Protein AF-A0A2J8IQH6-F1 (afdb_monomer_lite)

Organism: Pan troglodytes (NCBI:txid9598)

Radius of gyration: 65.54 Å; chains: 1; bounding box: 124×42×175 Å

Structure (mmCIF, N/CA/C/O backbone):
data_AF-A0A2J8IQH6-F1
#
_entry.id   AF-A0A2J8IQH6-F1
#
loop_
_atom_site.group_PDB
_atom_site.id
_atom_site.type_symbol
_atom_site.label_atom_id
_atom_site.label_alt_id
_atom_site.label_comp_id
_atom_site.label_asym_id
_atom_site.label_entity_id
_atom_site.label_seq_id
_atom_site.pdbx_PDB_ins_code
_atom_site.Cartn_x
_atom_site.Cartn_y
_atom_site.Cartn_z
_atom_site.occupancy
_atom_site.B_iso_or_equiv
_atom_site.auth_seq_id
_atom_site.auth_comp_id
_atom_site.auth_asym_id
_atom_site.auth_atom_id
_atom_site.pdbx_PDB_model_num
ATOM 1 N N . MET A 1 1 ? 38.300 -9.322 -44.552 1.00 47.66 1 MET A N 1
ATOM 2 C CA . MET A 1 1 ? 39.307 -8.481 -45.237 1.00 47.66 1 MET A CA 1
ATOM 3 C C . MET A 1 1 ? 39.842 -7.479 -44.226 1.00 47.66 1 MET A C 1
ATOM 5 O O . MET A 1 1 ? 39.049 -6.991 -43.431 1.00 47.66 1 MET A O 1
ATOM 9 N N . ALA A 1 2 ? 41.154 -7.239 -44.181 1.00 50.38 2 ALA A N 1
ATOM 10 C CA . ALA A 1 2 ? 41.732 -6.232 -43.289 1.00 50.38 2 ALA A CA 1
ATOM 11 C C . ALA A 1 2 ? 41.435 -4.828 -43.844 1.00 50.38 2 ALA A C 1
ATOM 13 O O . ALA A 1 2 ? 41.632 -4.600 -45.036 1.00 50.38 2 ALA A O 1
ATOM 14 N N . SER A 1 3 ? 40.939 -3.918 -43.001 1.00 58.34 3 SER A N 1
ATOM 15 C CA . SER A 1 3 ? 40.673 -2.525 -43.388 1.00 58.34 3 SER A CA 1
ATOM 16 C C . SER A 1 3 ? 41.969 -1.843 -43.858 1.00 58.34 3 SER A C 1
ATOM 18 O O . SER A 1 3 ? 43.018 -1.982 -43.221 1.00 58.34 3 SER A O 1
ATOM 20 N N . LEU A 1 4 ? 41.903 -1.084 -44.962 1.00 65.62 4 LEU A N 1
ATOM 21 C CA . LEU A 1 4 ? 43.025 -0.271 -45.447 1.00 65.62 4 LEU A CA 1
ATOM 22 C C . LEU A 1 4 ? 43.195 1.030 -44.645 1.00 65.62 4 LEU A C 1
ATOM 24 O O . LEU A 1 4 ? 44.069 1.826 -44.976 1.00 65.62 4 LEU A O 1
ATOM 28 N N . ARG A 1 5 ? 42.431 1.263 -43.570 1.00 63.25 5 ARG A N 1
ATOM 29 C CA . ARG A 1 5 ? 42.449 2.506 -42.777 1.00 63.25 5 ARG A CA 1
ATOM 30 C C . ARG A 1 5 ? 43.843 2.953 -42.356 1.00 63.25 5 ARG A C 1
ATOM 32 O O . ARG A 1 5 ? 44.186 4.115 -42.562 1.00 63.25 5 ARG A O 1
ATOM 39 N N . ASN A 1 6 ? 44.655 2.013 -41.875 1.00 66.25 6 ASN A N 1
ATOM 40 C CA . ASN A 1 6 ? 46.029 2.256 -41.422 1.00 66.25 6 ASN A CA 1
ATOM 41 C C . ASN A 1 6 ? 47.086 1.948 -42.500 1.00 66.25 6 ASN A C 1
ATOM 43 O O . ASN A 1 6 ? 48.282 1.933 -42.209 1.00 66.25 6 ASN A O 1
ATOM 47 N N . ALA A 1 7 ? 46.666 1.648 -43.732 1.00 73.12 7 ALA A N 1
ATOM 48 C CA . ALA A 1 7 ? 47.580 1.340 -44.820 1.00 73.12 7 ALA A CA 1
ATOM 49 C C . ALA A 1 7 ? 48.312 2.595 -45.311 1.00 73.12 7 ALA A C 1
ATOM 51 O O . ALA A 1 7 ? 47.787 3.710 -45.271 1.00 73.12 7 ALA A O 1
ATOM 52 N N . ASN A 1 8 ? 49.526 2.393 -45.827 1.00 78.38 8 ASN A N 1
ATOM 53 C CA . ASN A 1 8 ? 50.332 3.453 -46.424 1.00 78.38 8 ASN A CA 1
ATOM 54 C C . ASN A 1 8 ? 49.533 4.179 -47.535 1.00 78.38 8 ASN A C 1
ATOM 56 O O . ASN A 1 8 ? 48.957 3.497 -48.389 1.00 78.38 8 ASN A O 1
ATOM 60 N N . PRO A 1 9 ? 49.529 5.528 -47.588 1.00 78.12 9 PRO A N 1
ATOM 61 C CA . PRO A 1 9 ? 48.846 6.301 -48.630 1.00 78.12 9 PRO A CA 1
ATOM 62 C C . PRO A 1 9 ? 49.165 5.852 -50.062 1.00 78.12 9 PRO A C 1
ATOM 64 O O . PRO A 1 9 ? 48.282 5.841 -50.914 1.00 78.12 9 PRO A O 1
ATOM 67 N N . ARG A 1 10 ? 50.399 5.398 -50.325 1.00 81.94 10 ARG A N 1
ATOM 68 C CA . ARG A 1 10 ? 50.782 4.846 -51.637 1.00 81.94 10 ARG A CA 1
ATOM 69 C C . ARG A 1 10 ? 49.976 3.601 -52.008 1.00 81.94 10 ARG A C 1
ATOM 71 O O . ARG A 1 10 ? 49.596 3.449 -53.162 1.00 81.94 10 ARG A O 1
ATOM 78 N N . LEU A 1 11 ? 49.696 2.731 -51.037 1.00 82.00 11 LEU A N 1
ATOM 79 C CA . LEU A 1 11 ? 48.895 1.526 -51.251 1.00 82.00 11 LEU A CA 1
ATOM 80 C C . LEU A 1 11 ? 47.425 1.884 -51.497 1.00 82.00 11 LEU A C 1
ATOM 82 O O . LEU A 1 11 ? 46.812 1.330 -52.403 1.00 82.00 11 LEU A O 1
ATOM 86 N N . LYS A 1 12 ? 46.876 2.852 -50.749 1.00 77.44 12 LYS A N 1
ATOM 87 C CA . LYS A 1 12 ? 45.512 3.357 -50.979 1.00 77.44 12 LYS A CA 1
ATOM 88 C C . LYS A 1 12 ? 45.360 3.936 -52.390 1.00 77.44 12 LYS A C 1
ATOM 90 O O . LYS A 1 12 ? 44.410 3.592 -53.088 1.00 77.44 12 LYS A O 1
ATOM 95 N N . ASN A 1 13 ? 46.316 4.759 -52.824 1.00 81.31 13 ASN A N 1
ATOM 96 C CA . ASN A 1 13 ? 46.304 5.349 -54.164 1.00 81.31 13 ASN A CA 1
ATOM 97 C C . ASN A 1 13 ? 46.455 4.286 -55.251 1.00 81.31 13 ASN A C 1
ATOM 99 O O . ASN A 1 13 ? 45.695 4.308 -56.208 1.00 81.31 13 ASN A O 1
ATOM 103 N N . TYR A 1 14 ? 47.332 3.297 -55.060 1.00 85.44 14 TYR A N 1
ATOM 104 C CA . TYR A 1 14 ? 47.451 2.169 -55.983 1.00 85.44 14 TYR A CA 1
ATOM 105 C C . TYR A 1 14 ? 46.117 1.427 -56.165 1.00 85.44 14 TYR A C 1
ATOM 107 O O . TYR A 1 14 ? 45.724 1.144 -57.294 1.00 85.44 14 TYR A O 1
ATOM 115 N N . PHE A 1 15 ? 45.386 1.155 -55.077 1.00 83.06 15 PHE A N 1
ATOM 116 C CA . PHE A 1 15 ? 44.074 0.500 -55.152 1.00 83.06 15 PHE A CA 1
ATOM 117 C C . PHE A 1 15 ? 43.035 1.346 -55.899 1.00 83.06 15 PHE A C 1
ATOM 119 O O . PHE A 1 15 ? 42.275 0.791 -56.692 1.00 83.06 15 PHE A O 1
ATOM 126 N N . LYS A 1 16 ? 43.026 2.669 -55.681 1.00 78.94 16 LYS A N 1
ATOM 127 C CA . LYS A 1 16 ? 42.137 3.604 -56.389 1.00 78.94 16 LYS A CA 1
ATOM 128 C C . LYS A 1 16 ? 42.482 3.713 -57.876 1.00 78.94 16 LYS A C 1
ATOM 130 O O . LYS A 1 16 ? 41.610 3.538 -58.717 1.00 78.94 16 LYS A O 1
ATOM 135 N N . GLU A 1 17 ? 43.747 3.966 -58.202 1.00 83.25 17 GLU A N 1
ATOM 136 C CA . GLU A 1 17 ? 44.221 4.185 -59.577 1.00 83.25 17 GLU A CA 1
ATOM 137 C C . GLU A 1 17 ? 44.062 2.942 -60.459 1.00 83.25 17 GLU A C 1
ATOM 139 O O . GLU A 1 17 ? 43.794 3.061 -61.653 1.00 83.25 17 GLU A O 1
ATOM 144 N N . ASN A 1 18 ? 44.189 1.746 -59.876 1.00 84.69 18 ASN A N 1
ATOM 145 C CA . ASN A 1 18 ? 44.053 0.480 -60.599 1.00 84.69 18 ASN A CA 1
ATOM 146 C C . ASN A 1 18 ? 42.636 -0.113 -60.529 1.00 84.69 18 ASN A C 1
ATOM 148 O O . ASN A 1 18 ? 42.448 -1.264 -60.920 1.00 84.69 18 ASN A O 1
ATOM 152 N N . TYR A 1 19 ? 41.645 0.643 -60.040 1.00 82.94 19 TYR A N 1
ATOM 153 C CA . TYR A 1 19 ? 40.239 0.222 -59.954 1.00 82.94 19 TYR A CA 1
ATOM 154 C C . TYR A 1 19 ? 40.034 -1.127 -59.237 1.00 82.94 19 TYR A C 1
ATOM 156 O O . TYR A 1 19 ? 39.114 -1.889 -59.546 1.00 82.94 19 TYR A O 1
ATOM 164 N N . ILE A 1 20 ? 40.910 -1.457 -58.279 1.00 85.19 20 ILE A N 1
ATOM 165 C CA . ILE A 1 20 ? 40.918 -2.769 -57.615 1.00 85.19 20 ILE A CA 1
ATOM 166 C C . ILE A 1 20 ? 39.588 -3.042 -56.894 1.00 85.19 20 ILE A C 1
ATOM 168 O O . ILE A 1 20 ? 39.046 -4.134 -57.078 1.00 85.19 20 ILE A O 1
ATOM 172 N N . PRO A 1 21 ? 39.003 -2.093 -56.130 1.00 82.00 21 PRO A N 1
ATOM 173 C CA . PRO A 1 21 ? 37.703 -2.303 -55.494 1.00 82.00 21 PRO A CA 1
ATOM 174 C C . PRO A 1 21 ? 36.593 -2.648 -56.490 1.00 82.00 21 PRO A C 1
ATOM 176 O O . PRO A 1 21 ? 35.809 -3.556 -56.229 1.00 82.00 21 PRO A O 1
ATOM 179 N N . GLN A 1 22 ? 36.556 -1.978 -57.643 1.00 82.75 22 GLN A N 1
ATOM 180 C CA . GLN A 1 22 ? 35.531 -2.164 -58.668 1.00 82.75 22 GLN A CA 1
ATOM 181 C C . GLN A 1 22 ? 35.713 -3.497 -59.410 1.00 82.75 22 GLN A C 1
ATOM 183 O O . GLN A 1 22 ? 34.729 -4.165 -59.728 1.00 82.75 22 GLN A O 1
ATOM 188 N N . VAL A 1 23 ? 36.961 -3.926 -59.640 1.00 87.56 23 VAL A N 1
ATOM 189 C CA . VAL A 1 23 ? 37.269 -5.257 -60.196 1.00 87.56 23 VAL A CA 1
ATOM 190 C C . VAL A 1 23 ? 36.830 -6.351 -59.227 1.00 87.56 23 VAL A C 1
ATOM 192 O O . VAL A 1 23 ? 36.162 -7.304 -59.630 1.00 87.56 23 VAL A O 1
ATOM 195 N N . CYS A 1 24 ? 37.156 -6.205 -57.941 1.00 85.88 24 CYS A N 1
ATOM 196 C CA . CYS A 1 24 ? 36.709 -7.137 -56.911 1.00 85.88 24 CYS A CA 1
ATOM 197 C C . CYS A 1 24 ? 35.180 -7.167 -56.797 1.00 85.88 24 CYS A C 1
ATOM 199 O O . CYS A 1 24 ? 34.619 -8.251 -56.676 1.00 85.88 24 CYS A O 1
ATOM 201 N N . GLU A 1 25 ? 34.510 -6.014 -56.875 1.00 84.12 25 GLU A N 1
ATOM 202 C CA . GLU A 1 25 ? 33.046 -5.919 -56.861 1.00 84.12 25 GLU A CA 1
ATOM 203 C C . GLU A 1 25 ? 32.430 -6.739 -57.994 1.00 84.12 25 GLU A C 1
ATOM 205 O O . GLU A 1 25 ? 31.622 -7.628 -57.737 1.00 84.12 25 GLU A O 1
ATOM 210 N N . ALA A 1 26 ? 32.862 -6.498 -59.235 1.00 87.19 26 ALA A N 1
ATOM 211 C CA . ALA A 1 26 ? 32.317 -7.176 -60.405 1.00 87.19 26 ALA A CA 1
ATOM 212 C C . ALA A 1 26 ? 32.520 -8.697 -60.335 1.00 87.19 26 ALA A C 1
ATOM 214 O O . ALA A 1 26 ? 31.586 -9.462 -60.583 1.00 87.19 26 ALA A O 1
ATOM 215 N N . LEU A 1 27 ? 33.718 -9.148 -59.948 1.00 89.69 27 LEU A N 1
ATOM 216 C CA . LEU A 1 27 ? 34.034 -10.573 -59.831 1.00 89.69 27 LEU A CA 1
ATOM 217 C C . LEU A 1 27 ? 33.244 -11.255 -58.707 1.00 89.69 27 LEU A C 1
ATOM 219 O O . LEU A 1 27 ? 32.715 -12.349 -58.909 1.00 89.69 27 LEU A O 1
ATOM 223 N N . LEU A 1 28 ? 33.130 -10.611 -57.541 1.00 87.06 28 LEU A N 1
ATOM 224 C CA . LEU A 1 28 ? 32.358 -11.137 -56.413 1.00 87.06 28 LEU A CA 1
ATOM 225 C C . LEU A 1 28 ? 30.867 -11.203 -56.743 1.00 87.06 28 LEU A C 1
ATOM 227 O O . LEU A 1 28 ? 30.240 -12.229 -56.488 1.00 87.06 28 LEU A O 1
ATOM 231 N N . CYS A 1 29 ? 30.309 -10.154 -57.352 1.00 85.12 29 CYS A N 1
ATOM 232 C CA . CYS A 1 29 ? 28.930 -10.159 -57.834 1.00 85.12 29 CYS A CA 1
ATOM 233 C C . CYS A 1 29 ? 28.701 -11.277 -58.855 1.00 85.12 29 CYS A C 1
ATOM 235 O O . CYS A 1 29 ? 27.698 -11.979 -58.765 1.00 85.12 29 CYS A O 1
ATOM 237 N N . GLY A 1 30 ? 29.649 -11.487 -59.773 1.00 87.19 30 GLY A N 1
ATOM 238 C CA . GLY A 1 30 ? 29.622 -12.600 -60.715 1.00 87.19 30 GLY A CA 1
ATOM 239 C C . GLY A 1 30 ? 29.516 -13.947 -60.010 1.00 87.19 30 GLY A C 1
ATOM 240 O O . GLY A 1 30 ? 28.534 -14.649 -60.211 1.00 87.19 30 GLY A O 1
ATOM 241 N N . ILE A 1 31 ? 30.462 -14.271 -59.121 1.00 89.00 31 ILE A N 1
ATOM 242 C CA . ILE A 1 31 ? 30.474 -15.551 -58.388 1.00 89.00 31 ILE A CA 1
ATOM 243 C C . ILE A 1 31 ? 29.184 -15.767 -57.597 1.00 89.00 31 ILE A C 1
ATOM 245 O O . ILE A 1 31 ? 28.615 -16.855 -57.644 1.00 89.00 31 ILE A O 1
ATOM 249 N N . LEU A 1 32 ? 28.742 -14.752 -56.850 1.00 86.38 32 LEU A N 1
ATOM 250 C CA . LEU A 1 32 ? 27.581 -14.868 -55.968 1.00 86.38 32 LEU A CA 1
ATOM 251 C C . LEU A 1 32 ? 26.275 -15.074 -56.739 1.00 86.38 32 LEU A C 1
ATOM 253 O O . LEU A 1 32 ? 25.354 -15.687 -56.208 1.00 86.38 32 LEU A O 1
ATOM 257 N N . VAL A 1 33 ? 26.181 -14.552 -57.964 1.00 84.94 33 VAL A N 1
ATOM 258 C CA . VAL A 1 33 ? 24.978 -14.678 -58.793 1.00 84.94 33 VAL A CA 1
ATOM 259 C C . VAL A 1 33 ? 25.018 -15.941 -59.648 1.00 84.94 33 VAL A C 1
ATOM 261 O O . VAL A 1 33 ? 24.012 -16.639 -59.738 1.00 84.94 33 VAL A O 1
ATOM 264 N N . THR A 1 34 ? 26.152 -16.247 -60.282 1.00 84.94 34 THR A N 1
ATOM 265 C CA . THR A 1 34 ? 26.249 -17.382 -61.212 1.00 84.94 34 THR A CA 1
ATOM 266 C C . THR A 1 34 ? 26.541 -18.709 -60.520 1.00 84.94 34 THR A C 1
ATOM 268 O O . THR A 1 34 ? 26.310 -19.745 -61.137 1.00 84.94 34 THR A O 1
ATOM 271 N N . CYS A 1 35 ? 27.035 -18.697 -59.274 1.00 85.88 35 CYS A N 1
ATOM 272 C CA . CYS A 1 35 ? 27.344 -19.880 -58.459 1.00 85.88 35 CYS A CA 1
ATOM 273 C C . CYS A 1 35 ? 27.995 -21.029 -59.263 1.00 85.88 35 CYS A C 1
ATOM 275 O O . CYS A 1 35 ? 27.438 -22.127 -59.328 1.00 85.88 35 CYS A O 1
ATOM 277 N N . PRO A 1 36 ? 29.147 -20.788 -59.918 1.00 88.31 36 PRO A N 1
ATOM 278 C CA . PRO A 1 36 ? 29.778 -21.777 -60.788 1.00 88.31 36 PRO A CA 1
ATOM 279 C C . PRO A 1 36 ? 30.284 -22.987 -59.989 1.00 88.31 36 PRO A C 1
ATOM 281 O O . PRO A 1 36 ? 30.765 -22.838 -58.866 1.00 88.31 36 PRO A O 1
ATOM 284 N N . GLU A 1 37 ? 30.249 -24.175 -60.600 1.00 88.31 37 GLU A N 1
ATOM 285 C CA . GLU A 1 37 ? 30.772 -25.416 -59.997 1.00 88.31 37 GLU A CA 1
ATOM 286 C C . GLU A 1 37 ? 32.280 -25.336 -59.700 1.00 88.31 37 GLU A C 1
ATOM 28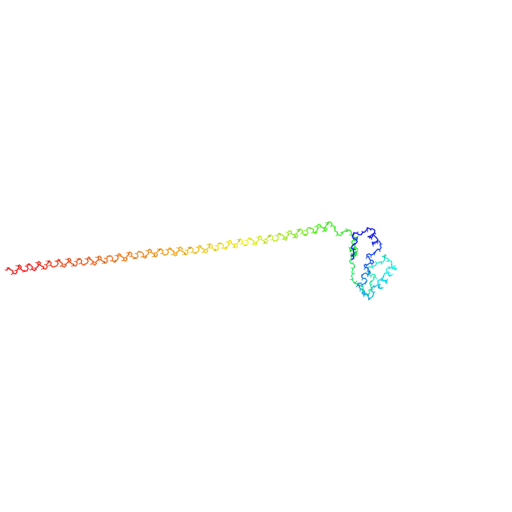8 O O . GLU A 1 37 ? 32.742 -25.868 -58.693 1.00 88.31 37 GLU A O 1
ATOM 293 N N . ASP A 1 38 ? 33.036 -24.625 -60.547 1.00 92.06 38 ASP A N 1
ATOM 294 C CA . ASP A 1 38 ? 34.452 -24.305 -60.340 1.00 92.06 38 ASP A CA 1
ATOM 295 C C . ASP A 1 38 ? 34.666 -22.776 -60.330 1.00 92.06 38 ASP A C 1
ATOM 297 O O . ASP A 1 38 ? 34.835 -22.149 -61.387 1.00 92.06 38 ASP A O 1
ATOM 301 N N . PRO A 1 39 ? 34.667 -22.145 -59.140 1.00 90.19 39 PRO A N 1
ATOM 302 C CA . PRO A 1 39 ? 34.854 -20.704 -58.997 1.00 90.19 39 PRO A CA 1
ATOM 303 C C . PRO A 1 39 ? 36.217 -20.196 -59.468 1.00 90.19 39 PRO A C 1
ATOM 305 O O . PRO A 1 39 ? 36.314 -19.049 -59.898 1.00 90.19 39 PRO A O 1
ATOM 308 N N . LEU A 1 40 ? 37.273 -21.015 -59.404 1.00 90.50 40 LEU A N 1
ATOM 309 C CA . LEU A 1 40 ? 38.622 -20.582 -59.778 1.00 90.50 40 LEU A CA 1
ATOM 310 C C . LEU A 1 40 ? 38.756 -20.471 -61.295 1.00 90.50 40 LEU A C 1
ATOM 312 O O . LEU A 1 40 ? 39.207 -19.438 -61.792 1.00 90.50 40 LEU A O 1
ATOM 316 N N . ARG A 1 41 ? 38.290 -21.486 -62.034 1.00 91.38 41 ARG A N 1
ATOM 317 C CA . ARG A 1 41 ? 38.238 -21.420 -63.505 1.00 91.38 41 ARG A CA 1
ATOM 318 C C . ARG A 1 41 ? 37.316 -20.312 -63.997 1.00 91.38 41 ARG A C 1
ATOM 320 O O . ARG A 1 41 ? 37.625 -19.639 -64.980 1.00 91.38 41 ARG A O 1
ATOM 327 N N . TYR A 1 42 ? 36.198 -20.101 -63.306 1.00 90.94 42 TYR A N 1
ATOM 328 C CA . TYR A 1 42 ? 35.287 -19.003 -63.609 1.00 90.94 42 TYR A CA 1
ATOM 329 C C . TYR A 1 42 ? 35.963 -17.635 -63.458 1.00 90.94 42 TYR A C 1
ATOM 331 O O . TYR A 1 42 ? 35.902 -16.808 -64.370 1.00 90.94 42 TYR A O 1
ATOM 339 N N . LEU A 1 43 ? 36.644 -17.413 -62.329 1.00 91.88 43 LEU A N 1
ATOM 340 C CA . LEU A 1 43 ? 37.383 -16.181 -62.064 1.00 91.88 43 LEU A CA 1
ATOM 341 C C . LEU A 1 43 ? 38.458 -15.919 -63.115 1.00 91.88 43 LEU A C 1
ATOM 343 O O . LEU A 1 43 ? 38.545 -14.801 -63.610 1.00 91.88 43 LEU A O 1
ATOM 347 N N . GLU A 1 44 ? 39.245 -16.929 -63.486 1.00 92.00 44 GLU A N 1
ATOM 348 C CA . GLU A 1 44 ? 40.271 -16.799 -64.526 1.00 92.00 44 GLU A CA 1
ATOM 349 C C . GLU A 1 44 ? 39.663 -16.339 -65.861 1.00 92.00 44 GLU A C 1
ATOM 351 O O . GLU A 1 44 ? 40.143 -15.385 -66.482 1.00 92.00 44 GLU A O 1
ATOM 356 N N . GLY A 1 45 ? 38.550 -16.959 -66.265 1.00 91.00 45 GLY A N 1
ATOM 357 C CA . GLY A 1 45 ? 37.811 -16.570 -67.463 1.00 91.00 45 GLY A CA 1
ATOM 358 C C . GLY A 1 45 ? 37.303 -15.128 -67.402 1.00 91.00 45 GLY A C 1
ATOM 359 O O . GLY A 1 45 ? 37.484 -14.369 -68.356 1.00 91.00 45 GLY A O 1
ATOM 360 N N . MET A 1 46 ? 36.710 -14.723 -66.276 1.00 90.75 46 MET A N 1
ATOM 361 C CA . MET A 1 46 ? 36.188 -13.364 -66.094 1.00 90.75 46 MET A CA 1
ATOM 362 C C . MET A 1 46 ? 37.298 -12.309 -66.015 1.00 90.75 46 MET A C 1
ATOM 364 O O . MET A 1 46 ? 37.161 -11.236 -66.598 1.00 90.75 46 MET A O 1
ATOM 368 N N . ILE A 1 47 ? 38.434 -12.617 -65.386 1.00 91.81 47 ILE A N 1
ATOM 369 C CA . ILE A 1 47 ? 39.611 -11.738 -65.368 1.00 91.81 47 ILE A CA 1
ATOM 370 C C . ILE A 1 47 ? 40.125 -11.517 -66.794 1.00 91.81 47 ILE A C 1
ATOM 372 O O . ILE A 1 47 ? 40.382 -10.377 -67.179 1.00 91.81 47 ILE A O 1
ATOM 376 N N . MET A 1 48 ? 40.208 -12.568 -67.618 1.00 90.44 48 MET A N 1
ATOM 377 C CA . MET A 1 48 ? 40.577 -12.411 -69.029 1.00 90.44 48 MET A CA 1
ATOM 378 C C . MET A 1 48 ? 39.590 -11.527 -69.803 1.00 90.44 48 MET A C 1
ATOM 380 O O . MET A 1 48 ? 40.011 -10.758 -70.668 1.00 90.44 48 MET A O 1
ATOM 384 N N . VAL A 1 49 ? 38.290 -11.619 -69.508 1.00 88.88 49 VAL A N 1
ATOM 385 C CA . VAL A 1 49 ? 37.260 -10.760 -70.114 1.00 88.88 49 VAL A CA 1
ATOM 386 C C . VAL A 1 49 ? 37.465 -9.295 -69.719 1.00 88.88 49 VAL A C 1
ATOM 388 O O . VAL A 1 49 ? 37.482 -8.441 -70.603 1.00 88.88 49 VAL A O 1
ATOM 391 N N . ILE A 1 50 ? 37.707 -9.015 -68.434 1.00 89.06 50 ILE A N 1
ATOM 392 C CA . ILE A 1 50 ? 37.985 -7.662 -67.922 1.00 89.06 50 ILE A CA 1
ATOM 393 C C . ILE A 1 50 ? 39.260 -7.080 -68.550 1.00 89.06 50 ILE A C 1
ATOM 395 O O . ILE A 1 50 ? 39.285 -5.918 -68.958 1.00 89.06 50 ILE A O 1
ATOM 399 N N . ILE A 1 51 ? 40.322 -7.884 -68.673 1.00 88.31 51 ILE A N 1
ATOM 400 C CA . ILE A 1 51 ? 41.574 -7.455 -69.314 1.00 88.31 51 ILE A CA 1
ATOM 401 C C . ILE A 1 51 ? 41.323 -7.078 -70.779 1.00 88.31 51 ILE A C 1
ATOM 403 O O . ILE A 1 51 ? 41.816 -6.050 -71.240 1.00 88.31 51 ILE A O 1
ATOM 407 N N . LYS A 1 52 ? 40.534 -7.876 -71.508 1.00 88.38 52 LYS A N 1
ATOM 408 C CA . LYS A 1 52 ? 40.212 -7.618 -72.920 1.00 88.38 52 LYS A CA 1
ATOM 409 C C . LYS A 1 52 ? 39.326 -6.388 -73.121 1.00 88.38 52 LYS A C 1
ATOM 411 O O . LYS A 1 52 ? 39.502 -5.690 -74.114 1.00 88.38 52 LYS A O 1
ATOM 416 N N . SER A 1 53 ? 38.380 -6.120 -72.222 1.00 84.75 53 SER A N 1
ATOM 417 C CA . SER A 1 53 ? 37.492 -4.951 -72.313 1.00 84.75 53 SER A CA 1
ATOM 418 C C . SER A 1 53 ? 38.141 -3.647 -71.851 1.00 84.75 53 SER A C 1
ATOM 420 O O . SER A 1 53 ? 37.664 -2.564 -72.201 1.00 84.75 53 SER A O 1
ATOM 422 N N . GLY A 1 54 ? 39.204 -3.757 -71.051 1.00 84.69 54 GLY A N 1
ATOM 423 C CA . GLY A 1 54 ? 39.849 -2.644 -70.371 1.00 84.69 54 GLY A CA 1
ATOM 424 C C . GLY A 1 54 ? 39.076 -2.182 -69.133 1.00 84.69 54 GLY A C 1
ATOM 425 O O . GLY A 1 54 ? 37.849 -2.274 -69.060 1.00 84.69 54 GLY A O 1
ATOM 426 N N . LEU A 1 55 ? 39.810 -1.635 -68.159 1.00 82.06 55 LEU A N 1
ATOM 427 C CA . LEU A 1 55 ? 39.256 -1.165 -66.880 1.00 82.06 55 LEU A CA 1
ATOM 428 C C . LEU A 1 55 ? 38.324 0.048 -67.030 1.00 82.06 55 LEU A C 1
ATOM 430 O O . LEU A 1 55 ? 37.430 0.237 -66.216 1.00 82.06 55 LEU A O 1
ATOM 434 N N . GLN A 1 56 ? 38.491 0.845 -68.090 1.00 77.69 56 GLN A N 1
ATOM 435 C CA . GLN A 1 56 ? 37.654 2.025 -68.356 1.00 77.69 56 GLN A CA 1
ATOM 436 C C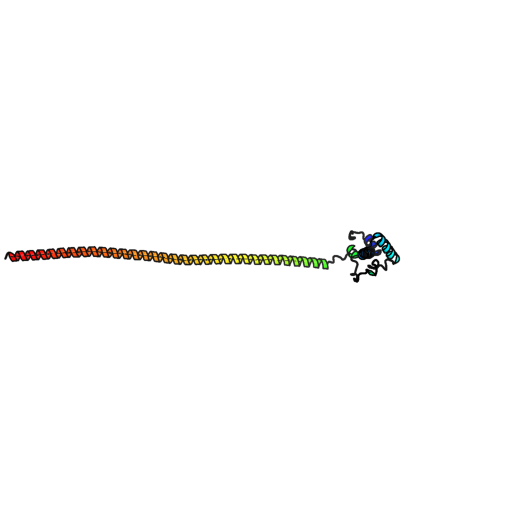 . GLN A 1 56 ? 36.194 1.664 -68.669 1.00 77.69 56 GLN A C 1
ATOM 438 O O . GLN A 1 56 ? 35.299 2.461 -68.412 1.00 77.69 56 GLN A O 1
ATOM 443 N N . ASN A 1 57 ? 35.955 0.457 -69.190 1.00 80.31 57 ASN A N 1
ATOM 444 C CA . ASN A 1 57 ? 34.622 -0.048 -69.526 1.00 80.31 57 ASN A CA 1
ATOM 445 C C . ASN A 1 57 ? 34.076 -1.008 -68.458 1.00 80.31 57 ASN A C 1
ATOM 447 O O . ASN A 1 57 ? 33.115 -1.734 -68.714 1.00 80.31 57 ASN A O 1
ATOM 451 N N . LEU A 1 58 ? 34.708 -1.062 -67.282 1.00 82.81 58 LEU A N 1
ATOM 452 C CA . LEU A 1 58 ? 34.333 -1.992 -66.228 1.00 82.81 58 LEU A CA 1
ATOM 453 C C . LEU A 1 58 ? 32.970 -1.617 -65.639 1.00 82.81 58 LEU A C 1
ATOM 455 O O . LEU A 1 58 ? 32.796 -0.566 -65.020 1.00 82.81 58 LEU A O 1
ATOM 459 N N . LEU A 1 59 ? 32.010 -2.524 -65.792 1.00 82.19 59 LEU A N 1
ATOM 460 C CA . LEU A 1 59 ? 30.693 -2.439 -65.172 1.00 82.19 59 LEU A CA 1
ATOM 461 C C . LEU A 1 59 ? 30.570 -3.493 -64.068 1.00 82.19 59 LEU A C 1
ATOM 463 O O . LEU A 1 59 ? 31.118 -4.590 -64.169 1.00 82.19 59 LEU A O 1
ATOM 467 N N . TRP A 1 60 ? 29.819 -3.173 -63.015 1.00 82.12 60 TRP A N 1
ATOM 468 C CA . TRP A 1 60 ? 29.615 -4.061 -61.861 1.00 82.12 60 TRP A CA 1
ATOM 469 C C . TRP A 1 60 ? 28.935 -5.390 -62.238 1.00 82.12 60 TRP A C 1
ATOM 471 O O . TRP A 1 60 ? 29.168 -6.413 -61.606 1.00 82.12 60 TRP A O 1
ATOM 481 N N . ASP A 1 61 ? 28.112 -5.389 -63.285 1.00 82.25 61 ASP A N 1
ATOM 482 C CA . ASP A 1 61 ? 27.358 -6.539 -63.783 1.00 82.25 61 ASP A CA 1
ATOM 483 C C . ASP A 1 61 ? 28.046 -7.239 -64.965 1.00 82.25 61 ASP A C 1
ATOM 485 O O . ASP A 1 61 ? 27.461 -8.121 -65.597 1.00 82.25 61 ASP A O 1
ATOM 489 N N . MET A 1 62 ? 29.284 -6.852 -65.286 1.00 84.31 62 MET A N 1
ATOM 490 C CA . MET A 1 62 ? 30.027 -7.393 -66.424 1.00 84.31 62 MET A CA 1
ATOM 491 C C . MET A 1 62 ? 30.299 -8.895 -66.282 1.00 84.31 62 MET A C 1
ATOM 493 O O . MET A 1 62 ? 30.280 -9.622 -67.272 1.00 84.31 62 MET A O 1
ATOM 497 N N . CYS A 1 63 ? 30.509 -9.361 -65.051 1.00 85.25 63 CYS A N 1
ATOM 498 C CA . CYS A 1 63 ? 30.734 -10.773 -64.746 1.00 85.25 63 CYS A CA 1
ATOM 499 C C . CYS A 1 63 ? 29.431 -11.517 -64.418 1.00 85.25 63 CYS A C 1
ATOM 501 O O . CYS A 1 63 ? 29.486 -12.569 -63.794 1.00 85.25 63 CYS A O 1
ATOM 503 N N . ILE A 1 64 ? 28.258 -10.980 -64.772 1.00 84.50 64 ILE A N 1
ATOM 504 C CA . ILE A 1 64 ? 26.965 -11.646 -64.582 1.00 84.50 64 ILE A CA 1
ATOM 505 C C . ILE A 1 64 ? 26.387 -11.985 -65.955 1.00 84.50 64 ILE A C 1
ATOM 507 O O . ILE A 1 64 ? 26.247 -11.119 -66.824 1.00 84.50 64 ILE A O 1
ATOM 511 N N . THR A 1 65 ? 26.017 -13.251 -66.155 1.00 80.62 65 THR A N 1
ATOM 512 C CA . THR A 1 65 ? 25.392 -13.703 -67.403 1.00 80.62 65 THR A CA 1
ATOM 513 C C . THR A 1 65 ? 24.102 -12.913 -67.666 1.00 80.62 65 THR A C 1
ATOM 515 O O . THR A 1 65 ? 23.301 -12.765 -66.743 1.00 80.62 65 THR A O 1
ATOM 518 N N . PRO A 1 66 ? 23.838 -12.434 -68.901 1.00 79.19 66 PRO A N 1
ATOM 519 C CA . PRO A 1 66 ? 22.670 -11.598 -69.200 1.00 79.19 66 PRO A CA 1
ATOM 520 C C . PRO A 1 66 ? 21.321 -12.174 -68.746 1.00 79.19 66 PRO A C 1
ATOM 522 O O . PRO A 1 66 ? 20.443 -11.416 -68.353 1.00 79.19 66 PRO A O 1
ATOM 525 N N . SER A 1 67 ? 21.168 -13.501 -68.751 1.00 78.88 67 SER A N 1
ATOM 526 C CA . SER A 1 67 ? 19.963 -14.203 -68.283 1.00 78.88 67 SER A CA 1
ATOM 527 C C . SER A 1 67 ? 19.749 -14.156 -66.767 1.00 78.88 67 SER A C 1
ATOM 529 O O . SER A 1 67 ? 18.632 -14.371 -66.309 1.00 78.88 67 SER A O 1
ATOM 531 N N . MET A 1 68 ? 20.802 -13.892 -65.993 1.00 78.25 68 MET A N 1
ATOM 532 C CA . MET A 1 68 ? 20.801 -13.880 -64.526 1.00 78.25 68 MET A CA 1
ATOM 533 C C . MET A 1 68 ? 20.987 -12.473 -63.947 1.00 78.25 68 MET A C 1
ATOM 535 O O . MET A 1 68 ? 21.137 -12.316 -62.735 1.00 78.25 68 MET A O 1
ATOM 539 N N . LYS A 1 69 ? 20.983 -11.435 -64.792 1.00 79.81 69 LYS A N 1
ATOM 540 C CA . LYS A 1 69 ? 21.137 -10.056 -64.329 1.00 79.81 69 LYS A CA 1
ATOM 541 C C . LYS A 1 69 ? 19.934 -9.645 -63.474 1.00 79.81 69 LYS A C 1
ATOM 543 O O . LYS A 1 69 ? 18.799 -9.716 -63.949 1.00 79.81 69 LYS A O 1
ATOM 548 N N . PRO A 1 70 ? 20.149 -9.196 -62.227 1.00 70.12 70 PRO A N 1
ATOM 549 C CA . PRO A 1 70 ? 19.052 -8.745 -61.390 1.00 70.12 70 PRO A CA 1
ATOM 550 C C . PRO A 1 70 ? 18.498 -7.411 -61.910 1.00 70.12 70 PRO A C 1
ATOM 552 O O . PRO A 1 70 ? 19.257 -6.515 -62.277 1.00 70.12 70 PRO A O 1
ATOM 555 N N . ASN A 1 71 ? 17.174 -7.237 -61.865 1.00 70.56 71 ASN A N 1
ATOM 556 C CA . ASN A 1 71 ? 16.491 -5.965 -62.157 1.00 70.56 71 ASN A CA 1
ATOM 557 C C . ASN A 1 71 ? 16.648 -4.959 -60.998 1.00 70.56 71 ASN A C 1
ATOM 559 O O . ASN A 1 71 ? 15.672 -4.390 -60.511 1.00 70.56 71 ASN A O 1
ATOM 563 N N . ILE A 1 72 ? 17.871 -4.778 -60.498 1.00 67.19 72 ILE A N 1
ATOM 564 C CA . ILE A 1 72 ? 18.175 -3.896 -59.372 1.00 67.19 72 ILE A CA 1
ATOM 565 C C . ILE A 1 72 ? 19.039 -2.750 -59.887 1.00 67.19 72 ILE A C 1
ATOM 567 O O . ILE A 1 72 ? 20.077 -2.952 -60.515 1.00 67.19 72 ILE A O 1
ATOM 571 N N . ARG A 1 73 ? 18.606 -1.519 -59.605 1.00 61.25 73 ARG A N 1
ATOM 572 C CA . ARG A 1 73 ? 19.419 -0.327 -59.840 1.00 61.25 73 ARG A CA 1
ATOM 573 C C . ARG A 1 73 ? 20.576 -0.346 -58.843 1.00 61.25 73 ARG A C 1
ATOM 575 O O . ARG A 1 73 ? 20.323 -0.397 -57.642 1.00 61.25 73 ARG A O 1
ATOM 582 N N . ARG A 1 74 ? 21.821 -0.286 -59.333 1.00 62.06 74 ARG A N 1
ATOM 583 C CA . ARG A 1 74 ? 23.019 -0.137 -58.491 1.00 62.06 74 ARG A CA 1
ATOM 584 C C . ARG A 1 74 ? 22.783 1.022 -57.516 1.00 62.06 74 ARG A C 1
ATOM 586 O O . ARG A 1 74 ? 22.585 2.155 -57.957 1.00 62.06 74 ARG A O 1
ATOM 593 N N . LEU A 1 75 ? 22.758 0.728 -56.218 1.00 55.59 75 LEU A N 1
ATOM 594 C CA . LEU A 1 75 ? 22.849 1.756 -55.182 1.00 55.59 75 LEU A CA 1
ATOM 595 C C . LEU A 1 75 ? 24.203 2.452 -55.392 1.00 55.59 75 LEU A C 1
ATOM 597 O O . LEU A 1 75 ? 25.228 1.785 -55.487 1.00 55.59 75 LEU A O 1
ATOM 601 N N . SER A 1 76 ? 24.169 3.760 -55.634 1.00 52.88 76 SER A N 1
ATOM 602 C CA . SER A 1 76 ? 25.320 4.573 -56.043 1.00 52.88 76 SER A CA 1
ATOM 603 C C . SER A 1 76 ? 26.483 4.520 -55.047 1.00 52.88 76 SER A C 1
ATOM 605 O O . SER A 1 76 ? 26.230 4.486 -53.848 1.00 52.88 76 SER A O 1
ATOM 607 N N . GLU A 1 77 ? 27.704 4.619 -55.597 1.00 55.38 77 GLU A N 1
ATOM 608 C CA . GLU A 1 77 ? 29.039 4.638 -54.957 1.00 55.38 77 GLU A CA 1
ATOM 609 C C . GLU A 1 77 ? 29.376 3.391 -54.126 1.00 55.38 77 GLU A C 1
ATOM 611 O O . GLU A 1 77 ? 28.596 2.901 -53.315 1.00 55.38 77 GLU A O 1
ATOM 616 N N . THR A 1 78 ? 30.511 2.767 -54.440 1.00 56.34 78 THR A N 1
ATOM 617 C CA . THR A 1 78 ? 30.687 1.335 -54.196 1.00 56.34 78 THR A CA 1
ATOM 618 C C . THR A 1 78 ? 30.774 1.040 -52.700 1.00 56.34 78 THR A C 1
ATOM 620 O O . THR A 1 78 ? 31.605 1.581 -51.971 1.00 56.34 78 THR A O 1
ATOM 623 N N . TYR A 1 79 ? 29.944 0.109 -52.230 1.00 57.22 79 TYR A N 1
ATOM 624 C CA . TYR A 1 79 ? 30.006 -0.395 -50.854 1.00 57.22 79 TYR A CA 1
ATOM 625 C C . TYR A 1 79 ? 31.410 -0.928 -50.519 1.00 57.22 79 TYR A C 1
ATOM 627 O O . TYR A 1 79 ? 31.801 -0.970 -49.359 1.00 57.22 79 TYR A O 1
ATOM 635 N N . LEU A 1 80 ? 32.195 -1.302 -51.538 1.00 60.62 80 LEU A N 1
ATOM 636 C CA . LEU A 1 80 ? 33.591 -1.699 -51.404 1.00 60.62 80 LEU A CA 1
ATOM 637 C C . LEU A 1 80 ? 34.560 -0.523 -51.225 1.00 60.62 80 LEU A C 1
ATOM 639 O O . LEU A 1 80 ? 35.482 -0.670 -50.435 1.00 60.62 80 LEU A O 1
ATOM 643 N N . GLU A 1 81 ? 34.366 0.647 -51.841 1.00 60.91 81 GLU A N 1
ATOM 644 C CA . GLU A 1 81 ? 35.132 1.860 -51.486 1.00 60.91 81 GLU A CA 1
ATOM 645 C C . GLU A 1 81 ? 34.896 2.259 -50.021 1.00 60.91 81 GLU A C 1
ATOM 647 O O . GLU A 1 81 ? 35.845 2.632 -49.325 1.00 60.91 81 GLU A O 1
ATOM 652 N N . GLN A 1 82 ? 33.660 2.090 -49.533 1.00 59.53 82 GLN A N 1
ATOM 653 C CA . GLN A 1 82 ? 33.301 2.259 -48.120 1.00 59.53 82 GLN A CA 1
ATOM 654 C C . GLN A 1 82 ? 33.908 1.158 -47.230 1.00 59.53 82 GLN A C 1
ATOM 656 O O . GLN A 1 82 ? 34.462 1.463 -46.179 1.00 59.53 82 GLN A O 1
ATOM 661 N N . LEU A 1 83 ? 33.873 -0.114 -47.654 1.00 59.59 83 LEU A N 1
ATOM 662 C CA . LEU A 1 83 ? 34.451 -1.254 -46.921 1.00 59.59 83 LEU A CA 1
ATOM 663 C C . LEU A 1 83 ? 35.983 -1.171 -46.825 1.00 59.59 83 LEU A C 1
ATOM 665 O O . LEU A 1 83 ? 36.573 -1.549 -45.814 1.00 59.59 83 LEU A O 1
ATOM 669 N N . PHE A 1 84 ? 36.631 -0.683 -47.883 1.00 59.66 84 PHE A N 1
ATOM 670 C CA . PHE A 1 84 ? 38.062 -0.401 -47.902 1.00 59.66 84 PHE A CA 1
ATOM 671 C C . PHE A 1 84 ? 38.406 0.931 -47.214 1.00 59.66 84 PHE A C 1
ATOM 673 O O . PHE A 1 84 ? 39.590 1.257 -47.138 1.00 59.66 84 PHE A O 1
ATOM 680 N N . GLU A 1 85 ? 37.410 1.662 -46.685 1.00 60.84 85 GLU A N 1
ATOM 681 C CA . GLU A 1 85 ? 37.547 2.961 -46.004 1.00 60.84 85 GLU A CA 1
ATOM 682 C C . GLU A 1 85 ? 38.484 3.899 -46.783 1.00 60.84 85 GLU A C 1
ATOM 684 O O . GLU A 1 85 ? 39.427 4.494 -46.255 1.00 60.84 85 GLU A O 1
ATOM 689 N N . LEU A 1 86 ? 38.257 3.960 -48.097 1.00 57.91 86 LEU A N 1
ATOM 690 C CA . LEU A 1 86 ? 39.004 4.810 -49.019 1.00 57.91 86 LEU A CA 1
ATOM 691 C C . LEU A 1 86 ? 38.497 6.262 -49.003 1.00 57.91 86 LEU A C 1
ATOM 693 O O . LEU A 1 86 ? 39.119 7.119 -49.639 1.00 57.91 86 LEU A O 1
ATOM 697 N N . ASP A 1 87 ? 37.411 6.522 -48.277 1.00 55.56 87 ASP A N 1
ATOM 698 C CA . ASP A 1 87 ? 36.820 7.832 -48.043 1.00 55.56 87 ASP A CA 1
ATOM 699 C C . ASP A 1 87 ? 36.982 8.234 -46.564 1.00 55.56 87 ASP A C 1
ATOM 701 O O . ASP A 1 87 ? 36.519 7.539 -45.657 1.00 55.56 87 ASP A O 1
ATOM 705 N N . ASP A 1 88 ? 37.670 9.351 -46.313 1.00 54.09 88 ASP A N 1
ATOM 706 C CA . ASP A 1 88 ? 37.979 9.858 -44.965 1.00 54.09 88 ASP A CA 1
ATOM 707 C C . ASP A 1 88 ? 36.756 10.532 -44.289 1.00 54.09 88 ASP A C 1
ATOM 709 O O . ASP A 1 88 ? 36.851 11.011 -43.158 1.00 54.09 88 ASP A O 1
ATOM 713 N N . GLN A 1 89 ? 35.590 10.579 -44.948 1.00 55.03 89 GLN A N 1
ATOM 714 C CA . GLN A 1 89 ? 34.410 11.339 -44.504 1.00 55.03 89 GLN A CA 1
ATOM 715 C C . GLN A 1 89 ? 33.438 10.606 -43.557 1.00 55.03 89 GLN A C 1
ATOM 717 O O . GLN A 1 89 ? 32.413 11.176 -43.184 1.00 55.03 89 GLN A O 1
ATOM 722 N N . LEU A 1 90 ? 33.729 9.377 -43.110 1.00 58.69 90 LEU A N 1
ATOM 723 C CA . LEU A 1 90 ? 32.729 8.532 -42.427 1.00 58.69 90 LEU A CA 1
ATOM 724 C C . LEU A 1 90 ? 32.171 9.092 -41.097 1.00 58.69 90 LEU A C 1
ATOM 726 O O . LEU A 1 90 ? 31.094 8.689 -40.665 1.00 58.69 90 LEU A O 1
ATOM 730 N N . MET A 1 91 ? 32.881 10.013 -40.441 1.00 61.69 91 MET A N 1
ATOM 731 C CA . MET A 1 91 ? 32.433 10.677 -39.212 1.00 61.69 91 MET A CA 1
ATOM 732 C C . MET A 1 91 ? 32.509 12.189 -39.372 1.00 61.69 91 MET A C 1
ATOM 734 O O . MET A 1 91 ? 33.478 12.825 -38.952 1.00 61.69 91 MET A O 1
ATOM 738 N N . THR A 1 92 ? 31.471 12.778 -39.963 1.00 74.38 92 THR A N 1
ATOM 739 C CA . THR A 1 92 ? 31.372 14.236 -39.993 1.00 74.38 92 THR A CA 1
ATOM 740 C C . THR A 1 92 ? 31.007 14.774 -38.601 1.00 74.38 92 THR A C 1
ATOM 742 O O . THR A 1 92 ? 30.286 14.110 -37.837 1.00 74.38 92 THR A O 1
ATOM 745 N N . PRO A 1 93 ? 31.481 15.977 -38.232 1.00 79.19 93 PRO A N 1
ATOM 746 C CA . PRO A 1 93 ? 31.123 16.612 -36.966 1.00 79.19 93 PRO A CA 1
ATOM 747 C C . PRO A 1 93 ? 29.608 16.695 -36.738 1.00 79.19 93 PRO A C 1
ATOM 749 O O . PRO A 1 93 ? 29.146 16.512 -35.612 1.00 79.19 93 PRO A O 1
ATOM 752 N N . GLU A 1 94 ? 28.812 16.896 -37.794 1.00 82.38 94 GLU A N 1
ATOM 753 C CA . GLU A 1 94 ? 27.350 16.971 -37.700 1.00 82.38 94 GLU A CA 1
ATOM 754 C C . GLU A 1 94 ? 26.736 15.639 -37.249 1.00 82.38 94 GLU A C 1
ATOM 756 O O . GLU A 1 94 ? 25.815 15.618 -36.429 1.00 82.38 94 GLU A O 1
ATOM 761 N N . LEU A 1 95 ? 27.262 14.518 -37.747 1.00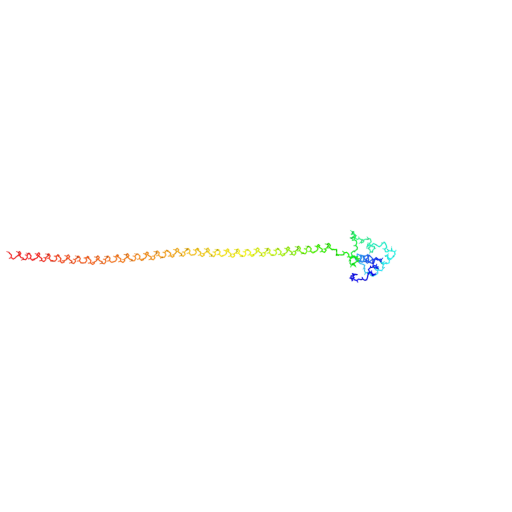 81.31 95 LEU A N 1
ATOM 762 C CA . LEU A 1 95 ? 26.796 13.174 -37.405 1.00 81.31 95 LEU A CA 1
ATOM 763 C C . LEU A 1 95 ? 27.137 12.827 -35.950 1.00 81.31 95 LEU A C 1
ATOM 765 O O . LEU A 1 95 ? 26.311 12.263 -35.230 1.00 81.31 95 LEU A O 1
ATOM 769 N N . MET A 1 96 ? 28.311 13.260 -35.484 1.00 81.81 96 MET A N 1
ATOM 770 C CA . MET A 1 96 ? 28.729 13.117 -34.090 1.00 81.81 96 MET A CA 1
ATOM 771 C C . MET A 1 96 ? 27.871 13.972 -33.144 1.00 81.81 96 MET A C 1
ATOM 773 O O . MET A 1 96 ? 27.394 13.470 -32.127 1.00 81.81 96 MET A O 1
ATOM 777 N N . ILE A 1 97 ? 27.585 15.230 -33.501 1.00 87.81 97 ILE A N 1
ATOM 778 C CA . ILE A 1 97 ? 26.673 16.105 -32.742 1.00 87.81 97 ILE A CA 1
ATOM 779 C C . ILE A 1 97 ? 25.265 15.497 -32.678 1.00 87.81 97 ILE A C 1
ATOM 781 O O . ILE A 1 97 ? 24.625 15.501 -31.622 1.00 87.81 97 ILE A O 1
ATOM 785 N N . LYS A 1 98 ? 24.777 14.925 -33.784 1.00 89.38 98 LYS A N 1
ATOM 786 C CA . LYS A 1 98 ? 23.470 14.260 -33.839 1.00 89.38 98 LYS A CA 1
ATOM 787 C C . LYS A 1 98 ? 23.414 13.015 -32.947 1.00 89.38 98 LYS A C 1
ATOM 789 O O . LYS A 1 98 ? 22.435 12.826 -32.229 1.00 89.38 98 LYS A O 1
ATOM 794 N N . ALA A 1 99 ? 24.464 12.197 -32.939 1.00 85.81 99 ALA A N 1
ATOM 795 C CA . ALA A 1 99 ? 24.551 11.036 -32.054 1.00 85.81 99 ALA A CA 1
ATOM 796 C C . ALA A 1 99 ? 24.605 11.451 -30.573 1.00 85.81 99 ALA A C 1
ATOM 798 O O . ALA A 1 99 ? 23.863 10.912 -29.751 1.00 85.81 99 ALA A O 1
ATOM 799 N N . CYS A 1 100 ? 25.416 12.459 -30.239 1.00 88.94 100 CYS A N 1
ATOM 800 C CA . CYS A 1 100 ? 25.527 12.985 -28.878 1.00 88.94 100 CYS A CA 1
ATOM 801 C C . CYS A 1 100 ? 24.210 13.598 -28.385 1.00 88.94 100 CYS A C 1
ATOM 803 O O . CYS A 1 100 ? 23.773 13.301 -27.273 1.00 88.94 100 CYS A O 1
ATOM 805 N N . SER A 1 101 ? 23.548 14.422 -29.202 1.00 92.62 101 SER A N 1
ATOM 806 C CA . SER A 1 101 ? 22.248 15.021 -28.860 1.00 92.62 101 SER A CA 1
ATOM 807 C C . SER A 1 101 ? 21.152 13.968 -28.684 1.00 92.62 101 SER A C 1
ATOM 809 O O . SER A 1 101 ? 20.378 14.046 -27.731 1.00 92.62 101 SER A O 1
ATOM 811 N N . PHE A 1 102 ? 21.120 12.936 -29.532 1.00 93.94 102 PHE A N 1
ATOM 812 C CA . PHE A 1 102 ? 20.192 11.819 -29.368 1.00 93.94 102 PHE A CA 1
ATOM 813 C C . PHE A 1 102 ? 20.445 11.048 -28.067 1.00 93.94 102 PHE A C 1
ATOM 815 O O . PHE A 1 102 ? 19.513 10.824 -27.296 1.00 93.94 102 PHE A O 1
ATOM 822 N N . TYR A 1 103 ? 21.699 10.676 -27.797 1.00 93.94 103 TYR A N 1
ATOM 823 C CA . TYR A 1 103 ? 22.067 9.931 -26.594 1.00 93.94 103 TYR A CA 1
ATOM 824 C C . TYR A 1 103 ? 21.744 10.716 -25.319 1.00 93.94 103 TYR A C 1
ATOM 826 O O . TYR A 1 103 ? 21.074 10.204 -24.426 1.00 93.94 103 TYR A O 1
ATOM 834 N N . THR A 1 104 ? 22.167 11.978 -25.253 1.00 94.75 104 THR A N 1
ATOM 835 C CA . THR A 1 104 ? 21.906 12.854 -24.100 1.00 94.75 104 THR A CA 1
ATOM 836 C C . THR A 1 104 ? 20.416 13.109 -23.905 1.00 94.75 104 THR A C 1
ATOM 838 O O . THR A 1 104 ? 19.924 12.990 -22.784 1.00 94.75 104 THR A O 1
ATOM 841 N N . GLY A 1 105 ? 19.669 13.374 -24.981 1.00 96.00 105 GLY A N 1
ATOM 842 C CA . GLY A 1 105 ? 18.218 13.533 -24.922 1.00 96.00 105 GLY A CA 1
ATOM 843 C C . GLY A 1 105 ? 17.509 12.269 -24.429 1.00 96.00 105 GLY A C 1
ATOM 844 O O . GLY A 1 105 ? 16.631 12.347 -23.568 1.00 96.00 105 GLY A O 1
ATOM 845 N N . HIS A 1 106 ? 17.920 11.095 -24.919 1.00 95.62 106 HIS A N 1
ATOM 846 C CA . HIS A 1 106 ? 17.395 9.815 -24.450 1.00 95.62 106 HIS A CA 1
ATOM 847 C C . HIS A 1 106 ? 17.709 9.585 -22.967 1.00 95.62 106 HIS A C 1
ATOM 849 O O . HIS A 1 106 ? 16.813 9.248 -22.198 1.00 95.62 106 HIS A O 1
ATOM 855 N N . LEU A 1 107 ? 18.951 9.832 -22.551 1.00 95.56 107 LEU A N 1
ATOM 856 C CA . LEU A 1 107 ? 19.403 9.653 -21.174 1.00 95.56 107 LEU A CA 1
ATOM 857 C C . LEU A 1 107 ? 18.624 10.547 -20.197 1.00 95.56 107 LEU A C 1
ATOM 859 O O . LEU A 1 107 ? 18.108 10.059 -19.191 1.00 95.56 107 LEU A O 1
ATOM 863 N N . VAL A 1 108 ? 18.470 11.836 -20.522 1.00 96.56 108 VAL A N 1
ATOM 864 C CA . VAL A 1 108 ? 17.687 12.790 -19.718 1.00 96.56 108 VAL A CA 1
ATOM 865 C C . VAL A 1 108 ? 16.231 12.348 -19.620 1.00 96.56 108 VAL A C 1
ATOM 867 O O . VAL A 1 108 ? 15.675 12.324 -18.522 1.00 96.56 108 VAL A O 1
ATOM 870 N N . LYS A 1 109 ? 15.617 11.950 -20.741 1.00 96.19 109 LYS A N 1
ATOM 871 C CA . LYS A 1 109 ? 14.232 11.468 -20.757 1.00 96.19 109 LYS A CA 1
ATOM 872 C C . LYS A 1 109 ? 14.060 10.243 -19.859 1.00 96.19 109 LYS A C 1
ATOM 874 O O . LYS A 1 109 ? 13.134 10.216 -19.053 1.00 96.19 109 LYS A O 1
ATOM 879 N N . THR A 1 110 ? 14.952 9.262 -19.968 1.00 96.19 110 THR A N 1
ATOM 880 C CA . THR A 1 110 ? 14.895 8.029 -19.176 1.00 96.19 110 THR A CA 1
ATOM 881 C C . THR A 1 110 ? 15.041 8.325 -17.686 1.00 96.19 110 THR A C 1
ATOM 883 O O . THR A 1 110 ? 14.191 7.907 -16.904 1.00 96.19 110 THR A O 1
ATOM 886 N N . HIS A 1 111 ? 16.042 9.110 -17.276 1.00 95.94 111 HIS A N 1
ATOM 887 C CA . HIS A 1 111 ? 16.207 9.465 -15.864 1.00 95.94 111 HIS A CA 1
ATOM 888 C C . HIS A 1 111 ? 15.047 10.296 -15.317 1.00 95.94 111 HIS A C 1
ATOM 890 O O . HIS A 1 111 ? 14.603 10.043 -14.199 1.00 95.94 111 HIS A O 1
ATOM 896 N N . PHE A 1 112 ? 14.527 11.249 -16.095 1.00 96.75 112 PHE A N 1
ATOM 897 C CA . PHE A 1 112 ? 13.382 12.054 -15.682 1.00 96.75 112 PHE A CA 1
ATOM 898 C C . PHE A 1 112 ? 12.121 11.204 -15.501 1.00 96.75 112 PHE A C 1
ATOM 900 O O . PHE A 1 112 ? 11.433 11.350 -14.492 1.00 96.75 112 PHE A O 1
ATOM 907 N N . CYS A 1 113 ? 11.829 10.293 -16.436 1.00 95.50 113 CYS A N 1
ATOM 908 C CA . CYS A 1 113 ? 10.704 9.369 -16.303 1.00 95.50 113 CYS A CA 1
ATOM 909 C C . CYS A 1 113 ? 10.853 8.495 -15.055 1.00 95.50 113 CYS A C 1
ATOM 911 O O . CYS A 1 113 ? 9.937 8.465 -14.240 1.00 95.50 113 CYS A O 1
ATOM 913 N N . THR A 1 114 ? 12.021 7.884 -14.842 1.00 95.38 114 THR A N 1
ATOM 914 C CA . THR A 1 114 ? 12.280 7.071 -13.646 1.00 95.38 114 THR A CA 1
ATOM 915 C C . THR A 1 114 ? 12.122 7.878 -12.357 1.00 95.38 114 THR A C 1
ATOM 917 O O . THR A 1 114 ? 11.468 7.422 -11.423 1.00 95.38 114 THR A O 1
ATOM 920 N N . TRP A 1 115 ? 12.677 9.093 -12.295 1.00 96.69 115 TRP A N 1
ATOM 921 C CA . TRP A 1 115 ? 12.530 9.969 -11.131 1.00 96.69 115 TRP A CA 1
ATOM 922 C C . TRP A 1 115 ? 11.064 10.317 -10.860 1.00 96.69 115 TRP A C 1
ATOM 924 O O . TRP A 1 115 ? 10.610 10.199 -9.723 1.00 96.69 115 TRP A O 1
ATOM 934 N N . ARG A 1 116 ? 10.313 10.703 -11.897 1.00 95.56 116 ARG A N 1
ATOM 935 C CA . ARG A 1 116 ? 8.889 11.039 -11.788 1.00 95.56 116 ARG A CA 1
ATOM 936 C C . ARG A 1 116 ? 8.080 9.853 -11.269 1.00 95.56 116 ARG A C 1
ATOM 938 O O . ARG A 1 116 ? 7.251 10.030 -10.380 1.00 95.56 116 ARG A O 1
ATOM 945 N N . ASP A 1 117 ? 8.329 8.662 -11.803 1.00 94.06 117 ASP A N 1
ATOM 946 C CA . ASP A 1 117 ? 7.586 7.456 -11.441 1.00 94.06 117 ASP A CA 1
ATOM 947 C C . ASP A 1 117 ? 7.886 7.048 -9.981 1.00 94.06 117 ASP A C 1
ATOM 949 O O . ASP A 1 117 ? 6.971 6.709 -9.225 1.00 94.06 117 ASP A O 1
ATOM 953 N N . ILE A 1 118 ? 9.142 7.186 -9.532 1.00 94.00 118 ILE A N 1
ATOM 954 C CA . ILE A 1 118 ? 9.523 7.015 -8.119 1.00 94.00 118 ILE A CA 1
ATOM 955 C C . ILE A 1 118 ? 8.850 8.074 -7.236 1.00 94.00 118 ILE A C 1
ATOM 957 O O . ILE A 1 118 ? 8.312 7.736 -6.182 1.00 94.00 118 ILE A O 1
ATOM 961 N N . ALA A 1 119 ? 8.848 9.344 -7.651 1.00 92.56 119 ALA A N 1
ATOM 962 C CA . ALA A 1 119 ? 8.232 10.431 -6.892 1.00 92.56 119 ALA A CA 1
ATOM 963 C C . ALA A 1 119 ? 6.724 10.200 -6.692 1.00 92.56 119 ALA A C 1
ATOM 965 O O . ALA A 1 119 ? 6.247 10.257 -5.561 1.00 92.56 119 ALA A O 1
ATOM 966 N N . HIS A 1 120 ? 5.998 9.833 -7.754 1.00 90.06 120 HIS A N 1
ATOM 967 C CA . HIS A 1 120 ? 4.573 9.487 -7.670 1.00 90.06 120 HIS A CA 1
ATOM 968 C C . HIS A 1 120 ? 4.329 8.272 -6.768 1.00 90.06 120 HIS A C 1
ATOM 970 O O . HIS A 1 120 ? 3.394 8.258 -5.969 1.00 90.06 120 HIS A O 1
ATOM 976 N N . THR A 1 121 ? 5.179 7.246 -6.862 1.00 91.69 121 THR A N 1
ATOM 977 C CA . THR A 1 121 ? 5.067 6.056 -6.007 1.00 91.69 121 THR A CA 1
ATOM 978 C C . THR A 1 121 ? 5.254 6.420 -4.533 1.00 91.69 121 THR A C 1
ATOM 980 O O . THR A 1 121 ? 4.455 6.007 -3.694 1.00 91.69 121 THR A O 1
ATOM 983 N N . ASN A 1 122 ? 6.248 7.249 -4.213 1.00 91.31 122 ASN A N 1
ATOM 984 C CA . ASN A 1 122 ? 6.490 7.717 -2.849 1.00 91.31 122 ASN A CA 1
ATOM 985 C C . ASN A 1 122 ? 5.327 8.561 -2.310 1.00 91.31 122 ASN A C 1
ATOM 987 O O . ASN A 1 122 ? 4.909 8.360 -1.171 1.00 91.31 122 ASN A O 1
ATOM 991 N N . GLU A 1 123 ? 4.768 9.465 -3.118 1.00 92.31 123 GLU A N 1
ATOM 992 C CA . GLU A 1 123 ? 3.586 10.248 -2.735 1.00 92.31 123 GLU A CA 1
ATOM 993 C C . GLU A 1 123 ? 2.385 9.351 -2.423 1.00 92.31 123 GLU A C 1
ATOM 995 O O . GLU A 1 123 ? 1.734 9.531 -1.391 1.00 92.31 123 GLU A O 1
ATOM 1000 N N . ASN A 1 124 ? 2.138 8.336 -3.254 1.00 92.06 124 ASN A N 1
ATOM 1001 C CA . ASN A 1 124 ? 1.066 7.367 -3.037 1.00 92.06 124 ASN A CA 1
ATOM 1002 C C . ASN A 1 124 ? 1.268 6.556 -1.750 1.00 92.06 124 ASN A C 1
ATOM 1004 O O . ASN A 1 124 ? 0.313 6.353 -1.000 1.00 92.06 124 ASN A O 1
ATOM 1008 N N . VAL A 1 125 ? 2.501 6.129 -1.454 1.00 94.38 125 VAL A N 1
ATOM 1009 C CA . VAL A 1 125 ? 2.829 5.415 -0.208 1.00 94.38 125 VAL A CA 1
ATOM 1010 C C . VAL A 1 125 ? 2.586 6.306 1.013 1.00 94.38 125 VAL A C 1
ATOM 1012 O O . VAL A 1 125 ? 1.918 5.883 1.957 1.00 94.38 125 VAL A O 1
ATOM 1015 N N . VAL A 1 126 ? 3.053 7.558 0.984 1.00 95.31 126 VAL A N 1
ATOM 1016 C CA . VAL A 1 126 ? 2.830 8.524 2.074 1.00 95.31 126 VAL A CA 1
ATOM 1017 C C . VAL A 1 126 ? 1.339 8.815 2.257 1.00 95.31 126 VAL A C 1
ATOM 1019 O O . VAL A 1 126 ? 0.855 8.909 3.388 1.00 95.31 126 VAL A O 1
ATOM 1022 N N . LEU A 1 127 ? 0.587 8.952 1.162 1.00 95.81 127 LEU A N 1
ATOM 1023 C CA . LEU A 1 127 ? -0.857 9.161 1.206 1.00 95.81 127 LEU A CA 1
ATOM 1024 C C . LEU A 1 127 ? -1.578 7.952 1.815 1.00 95.81 127 LEU A C 1
ATOM 1026 O O . LEU A 1 127 ? -2.419 8.131 2.697 1.00 95.81 127 LEU A O 1
ATOM 1030 N N . ALA A 1 128 ? -1.219 6.735 1.403 1.00 96.06 128 ALA A N 1
ATOM 1031 C CA . ALA A 1 128 ? -1.774 5.502 1.951 1.00 96.06 128 ALA A CA 1
ATOM 1032 C C . ALA A 1 128 ? -1.482 5.367 3.454 1.00 96.06 128 ALA A C 1
ATOM 1034 O O . ALA A 1 128 ? -2.372 5.027 4.234 1.00 96.06 128 ALA A O 1
ATOM 1035 N N . GLU A 1 129 ? -0.268 5.707 3.892 1.00 96.50 129 GLU A N 1
ATOM 1036 C CA . GLU A 1 129 ? 0.083 5.711 5.312 1.00 96.50 129 GLU A CA 1
ATOM 1037 C C . GLU A 1 129 ? -0.757 6.725 6.105 1.00 96.50 129 GLU A C 1
ATOM 1039 O O . GLU A 1 129 ? -1.306 6.397 7.162 1.00 96.50 129 GLU A O 1
ATOM 1044 N N . LYS A 1 130 ? -0.922 7.948 5.583 1.00 96.62 130 LYS A N 1
ATOM 1045 C CA . LYS A 1 130 ? -1.785 8.972 6.194 1.00 96.62 130 LYS A CA 1
ATOM 1046 C C . LYS A 1 130 ? -3.240 8.507 6.280 1.00 96.62 130 LYS A C 1
ATOM 1048 O O . LYS A 1 130 ? -3.866 8.688 7.325 1.00 96.62 130 LYS A O 1
ATOM 1053 N N . MET A 1 131 ? -3.756 7.873 5.227 1.00 97.00 131 MET A N 1
ATOM 1054 C CA . MET A 1 131 ? -5.108 7.312 5.187 1.00 97.00 131 MET A CA 1
ATOM 1055 C C . MET A 1 131 ? -5.287 6.229 6.263 1.00 97.00 131 MET A C 1
ATOM 1057 O O . MET A 1 131 ? -6.230 6.284 7.050 1.00 97.00 131 MET A O 1
ATOM 1061 N N . ASN A 1 132 ? -4.332 5.302 6.381 1.00 97.25 132 ASN A N 1
ATOM 1062 C CA . ASN A 1 132 ? -4.351 4.242 7.394 1.00 97.25 132 ASN A CA 1
ATOM 1063 C C . ASN A 1 132 ? -4.306 4.792 8.827 1.00 97.25 132 ASN A C 1
ATOM 1065 O O . ASN A 1 132 ? -5.036 4.320 9.708 1.00 97.25 132 ASN A O 1
ATOM 1069 N N . ARG A 1 133 ? -3.490 5.825 9.073 1.00 96.88 133 ARG A N 1
ATOM 1070 C CA . ARG A 1 133 ? -3.455 6.524 10.368 1.00 96.88 133 ARG A CA 1
ATOM 1071 C C . ARG A 1 133 ? -4.796 7.197 10.675 1.00 96.88 133 ARG A C 1
ATOM 1073 O O . ARG A 1 133 ? -5.273 7.107 11.807 1.00 96.88 133 ARG A O 1
ATOM 1080 N N . ALA A 1 134 ? -5.427 7.826 9.682 1.00 96.75 134 ALA A N 1
ATOM 1081 C CA . ALA A 1 134 ? -6.735 8.457 9.838 1.00 96.75 134 ALA A CA 1
ATOM 1082 C C . ALA A 1 134 ? -7.832 7.431 10.174 1.00 96.75 134 ALA A C 1
ATOM 1084 O O . ALA A 1 134 ? -8.584 7.644 11.126 1.00 96.75 134 ALA A O 1
ATOM 1085 N N . VAL A 1 135 ? -7.869 6.294 9.469 1.00 97.31 135 VAL A N 1
ATOM 1086 C CA . VAL A 1 135 ? -8.807 5.188 9.740 1.00 97.31 135 VAL A CA 1
ATOM 1087 C C . VAL A 1 135 ? -8.620 4.646 11.157 1.00 97.31 135 VAL A C 1
ATOM 1089 O O . VAL A 1 135 ? -9.587 4.534 11.911 1.00 97.31 135 VAL A O 1
ATOM 1092 N N . THR A 1 136 ? -7.377 4.379 11.564 1.00 97.38 136 THR A N 1
ATOM 1093 C CA . THR A 1 136 ? -7.070 3.905 12.924 1.00 97.38 136 THR A CA 1
ATOM 1094 C C . THR A 1 136 ? -7.526 4.909 13.986 1.00 97.38 136 THR A C 1
ATOM 1096 O O . THR A 1 136 ? -8.163 4.528 14.969 1.00 97.38 136 THR A O 1
ATOM 1099 N N . CYS A 1 137 ? -7.261 6.204 13.782 1.00 97.00 137 CYS A N 1
ATOM 1100 C CA . CYS A 1 137 ? -7.683 7.254 14.709 1.00 97.00 137 CYS A CA 1
ATOM 1101 C C . CYS A 1 137 ? -9.213 7.366 14.796 1.00 97.00 137 CYS A C 1
ATOM 1103 O O . CYS A 1 137 ? -9.759 7.497 15.893 1.00 97.00 137 CYS A O 1
ATOM 1105 N N . TYR A 1 138 ? -9.910 7.284 13.661 1.00 97.00 138 TYR A N 1
ATOM 1106 C CA . TYR A 1 138 ? -11.369 7.296 13.613 1.00 97.00 138 TYR A CA 1
ATOM 1107 C C . TYR A 1 138 ? -11.969 6.110 14.380 1.00 97.00 138 TYR A C 1
ATOM 1109 O O . TYR A 1 138 ? -12.803 6.312 15.264 1.00 97.00 138 TYR A O 1
ATOM 1117 N N . ASN A 1 139 ? -11.480 4.894 14.126 1.00 97.19 139 ASN A N 1
ATOM 1118 C CA . ASN A 1 139 ? -11.932 3.685 14.815 1.00 97.19 139 ASN A CA 1
ATOM 1119 C C . ASN A 1 139 ? -11.688 3.763 16.327 1.00 97.19 139 ASN A C 1
ATOM 1121 O O . ASN A 1 139 ? -12.576 3.445 17.117 1.00 97.19 139 ASN A O 1
ATOM 1125 N N . PHE A 1 140 ? -10.518 4.257 16.741 1.00 96.50 140 PHE A N 1
ATOM 1126 C CA . PHE A 1 140 ? -10.214 4.479 18.152 1.00 96.50 140 PHE A CA 1
ATOM 1127 C C . PHE A 1 140 ? -11.176 5.486 18.801 1.00 96.50 140 PHE A C 1
ATOM 1129 O O . PHE A 1 140 ? -11.670 5.254 19.905 1.00 96.50 140 PHE A O 1
ATOM 1136 N N . ARG A 1 141 ? -11.494 6.596 18.118 1.00 96.44 141 ARG A N 1
ATOM 1137 C CA . ARG A 1 141 ? -12.470 7.586 18.610 1.00 96.44 141 ARG A CA 1
ATOM 1138 C C . ARG A 1 141 ? -13.865 6.985 18.753 1.00 96.44 141 ARG A C 1
ATOM 1140 O O . ARG A 1 141 ? -14.529 7.258 19.751 1.00 96.44 141 ARG A O 1
ATOM 1147 N N . LEU A 1 142 ? -14.286 6.161 17.796 1.00 96.75 142 LEU A N 1
ATOM 1148 C CA . LEU A 1 142 ? -15.572 5.472 17.846 1.00 96.75 142 LEU A CA 1
ATOM 1149 C C . LEU A 1 142 ? -15.642 4.524 19.050 1.00 96.75 142 LEU A C 1
ATOM 1151 O O . LEU A 1 142 ? -16.566 4.619 19.855 1.00 96.75 142 LEU A O 1
ATOM 1155 N N . GLN A 1 143 ? -14.624 3.678 19.231 1.00 96.44 143 GLN A N 1
ATOM 1156 C CA . GLN A 1 143 ? -14.527 2.783 20.388 1.00 96.44 143 GLN A CA 1
ATOM 1157 C C . GLN A 1 143 ? -14.539 3.558 21.709 1.00 96.44 143 GLN A C 1
ATOM 1159 O O . GLN A 1 143 ? -15.274 3.207 22.631 1.00 96.44 143 GLN A O 1
ATOM 1164 N N . LYS A 1 144 ? -13.778 4.653 21.789 1.00 97.00 144 LYS A N 1
ATOM 1165 C CA . LYS A 1 144 ? -13.735 5.519 22.970 1.00 97.00 144 LYS A CA 1
ATOM 1166 C C . LYS A 1 144 ? -15.100 6.143 23.275 1.00 97.00 144 LYS A C 1
ATOM 1168 O O . LYS A 1 144 ? 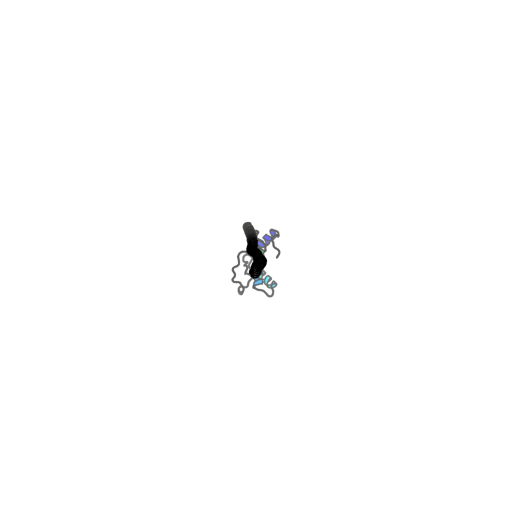-15.488 6.208 24.438 1.00 97.00 144 LYS A O 1
ATOM 1173 N N . SER A 1 145 ? -15.842 6.573 22.255 1.00 96.56 145 SER A N 1
ATOM 1174 C CA . SER A 1 145 ? -17.197 7.112 22.420 1.00 96.56 145 SER A CA 1
ATOM 1175 C C . SER A 1 145 ? -18.161 6.066 22.989 1.00 96.56 145 SER A C 1
ATOM 1177 O O . SER A 1 145 ? -18.840 6.344 23.979 1.00 96.56 145 SER A O 1
ATOM 1179 N N . VAL A 1 146 ? -18.155 4.848 22.435 1.00 96.88 146 VAL A N 1
ATOM 1180 C CA . VAL A 1 146 ? -18.970 3.729 22.939 1.00 96.88 146 VAL A CA 1
ATOM 1181 C C . VAL A 1 146 ? -18.602 3.397 24.385 1.00 96.88 146 VAL A C 1
ATOM 1183 O O . VAL A 1 146 ? -19.485 3.252 25.229 1.00 96.88 146 VAL A O 1
ATOM 1186 N N . PHE A 1 147 ? -17.306 3.344 24.697 1.00 97.56 147 PHE A N 1
ATOM 1187 C CA . PHE A 1 147 ? -16.833 3.076 26.051 1.00 97.56 147 PHE A CA 1
ATOM 1188 C C . PHE A 1 147 ? -17.271 4.154 27.048 1.00 97.56 147 PHE A C 1
ATOM 1190 O O . PHE A 1 147 ? -17.730 3.826 28.138 1.00 97.56 147 PHE A O 1
ATOM 1197 N N . HIS A 1 148 ? -17.190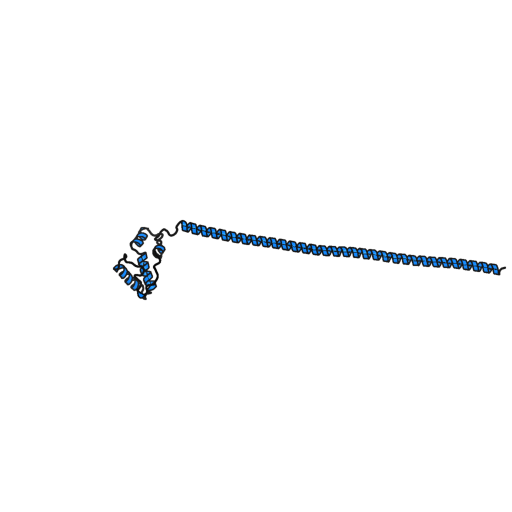 5.437 26.682 1.00 97.44 148 HIS A N 1
ATOM 1198 C CA . HIS A 1 148 ? -17.669 6.522 27.540 1.00 97.44 148 HIS A CA 1
ATOM 1199 C C . HIS A 1 148 ? -19.175 6.444 27.790 1.00 97.44 148 HIS A C 1
ATOM 1201 O O . HIS A 1 148 ? -19.609 6.648 28.923 1.00 97.44 148 HIS A O 1
ATOM 1207 N N . HIS A 1 149 ? -19.963 6.115 26.764 1.00 97.19 149 HIS A N 1
ATOM 1208 C CA . HIS A 1 149 ? -21.401 5.932 26.925 1.00 97.19 149 HIS A CA 1
ATOM 1209 C C . HIS A 1 149 ? -21.713 4.764 27.869 1.00 97.19 149 HIS A C 1
ATOM 1211 O O . HIS A 1 149 ? -22.479 4.925 28.818 1.00 97.19 149 HIS A O 1
ATOM 1217 N N . TRP A 1 150 ? -21.055 3.620 27.665 1.00 97.81 150 TRP A N 1
ATOM 1218 C CA . TRP A 1 150 ? -21.182 2.459 28.543 1.00 97.81 150 TRP A CA 1
ATOM 1219 C C . TRP A 1 150 ? -20.778 2.779 29.988 1.00 97.81 150 TRP A C 1
ATOM 1221 O O . TRP A 1 150 ? -21.521 2.471 30.915 1.00 97.81 150 TRP A O 1
ATOM 1231 N N . HIS A 1 151 ? -19.645 3.452 30.191 1.00 97.75 151 HIS A N 1
ATOM 1232 C CA . HIS A 1 151 ? -19.178 3.843 31.520 1.00 97.75 151 HIS A CA 1
ATOM 1233 C C . HIS A 1 151 ? -20.172 4.783 32.215 1.00 97.75 151 HIS A C 1
ATOM 1235 O O . HIS A 1 151 ? -20.498 4.587 33.383 1.00 97.75 151 HIS A O 1
ATOM 1241 N N . SER A 1 152 ? -20.691 5.787 31.500 1.00 97.50 152 SER A N 1
ATOM 1242 C CA . SER A 1 152 ? -21.707 6.699 32.037 1.00 97.50 152 SER A CA 1
ATOM 1243 C C . SER A 1 152 ? -22.982 5.957 32.432 1.00 97.50 152 SER A C 1
ATOM 1245 O O . SER A 1 152 ? -23.553 6.243 33.481 1.00 97.50 152 SER A O 1
ATOM 1247 N N . TYR A 1 153 ? -23.420 5.000 31.611 1.00 97.62 153 TYR A N 1
ATOM 1248 C CA . TYR A 1 153 ? -24.563 4.151 31.927 1.00 97.62 153 TYR A CA 1
ATOM 1249 C C . TYR A 1 153 ? -24.307 3.306 33.182 1.00 97.62 153 TYR A C 1
ATOM 1251 O O . TYR A 1 153 ? -25.162 3.234 34.059 1.00 97.62 153 TYR A O 1
ATOM 1259 N N . MET A 1 154 ? -23.124 2.700 33.304 1.00 96.94 154 MET A N 1
ATOM 1260 C CA . MET A 1 154 ? -22.762 1.883 34.466 1.00 96.94 154 MET A CA 1
ATOM 1261 C C . MET A 1 154 ? -22.728 2.689 35.770 1.00 96.94 154 MET A C 1
ATOM 1263 O O . MET A 1 154 ? -23.228 2.207 36.788 1.00 96.94 154 MET A O 1
ATOM 1267 N N . GLU A 1 155 ? -22.193 3.911 35.750 1.00 97.56 155 GLU A N 1
ATOM 1268 C CA . GLU A 1 155 ? -22.202 4.784 36.931 1.00 97.56 155 GLU A CA 1
ATOM 1269 C C . GLU A 1 155 ? -23.627 5.209 37.322 1.00 97.56 155 GLU A C 1
ATOM 1271 O O . GLU A 1 155 ? -23.975 5.158 38.503 1.00 97.56 155 GLU A O 1
ATOM 1276 N N . ASP A 1 156 ? -24.495 5.518 36.352 1.00 97.25 156 ASP A N 1
ATOM 1277 C CA . ASP A 1 156 ? -25.913 5.800 36.621 1.00 97.25 156 ASP A CA 1
ATOM 1278 C C . ASP A 1 156 ? -26.637 4.583 37.229 1.00 97.25 156 ASP A C 1
ATOM 1280 O O . ASP A 1 156 ? -27.380 4.707 38.206 1.00 97.25 156 ASP A O 1
ATOM 1284 N N . GLN A 1 157 ? -26.374 3.375 36.720 1.00 96.56 157 GLN A N 1
ATOM 1285 C CA . GLN A 1 157 ? -26.944 2.145 37.281 1.00 96.56 157 GLN A CA 1
ATOM 1286 C C . GLN A 1 157 ? -26.478 1.885 38.714 1.00 96.56 157 GLN A C 1
ATOM 1288 O O . GLN A 1 157 ? -27.279 1.528 39.581 1.00 96.56 157 GLN A O 1
ATOM 1293 N N . LYS A 1 158 ? -25.192 2.095 38.991 1.00 97.31 158 LYS A N 1
ATOM 1294 C CA . LYS A 1 158 ? -24.625 1.954 40.333 1.00 97.31 158 LYS A CA 1
ATOM 1295 C C . LYS A 1 158 ? -25.279 2.920 41.321 1.00 97.31 158 LYS A C 1
ATOM 1297 O O . LYS A 1 158 ? -25.651 2.509 42.423 1.00 97.31 158 LYS A O 1
ATOM 1302 N N . GLU A 1 159 ? -25.483 4.170 40.917 1.00 97.44 159 GLU A N 1
ATOM 1303 C CA . GLU A 1 159 ? -26.148 5.176 41.744 1.00 97.44 159 GLU A CA 1
ATOM 1304 C C . GLU A 1 159 ? -27.633 4.841 41.965 1.00 97.44 159 GLU A C 1
ATOM 1306 O O . GLU A 1 159 ? -28.139 4.934 43.087 1.00 97.44 159 GLU A O 1
ATOM 1311 N N . LYS A 1 160 ? -28.336 4.341 40.940 1.00 97.25 160 LYS A N 1
ATOM 1312 C CA . LYS A 1 160 ? -29.715 3.837 41.074 1.00 97.25 160 LYS A CA 1
ATOM 1313 C C . LYS A 1 160 ? -29.817 2.694 42.079 1.00 97.25 160 LYS A C 1
ATOM 1315 O O . LYS A 1 160 ? -30.698 2.725 42.939 1.00 97.25 160 LYS A O 1
ATOM 1320 N N . ILE A 1 161 ? -28.919 1.711 42.009 1.00 97.12 161 ILE A N 1
ATOM 1321 C CA . ILE A 1 161 ? -28.893 0.579 42.948 1.00 97.12 161 ILE A CA 1
ATOM 1322 C C . ILE A 1 161 ? -28.660 1.075 44.376 1.00 97.12 161 ILE A C 1
ATOM 1324 O O . ILE A 1 161 ? -29.396 0.689 45.287 1.00 97.12 161 ILE A O 1
ATOM 1328 N N . LYS A 1 162 ? -27.693 1.976 44.575 1.00 97.75 162 LYS A N 1
ATOM 1329 C CA . LYS A 1 162 ? -27.410 2.576 45.885 1.00 97.75 162 LYS A CA 1
ATOM 1330 C C . LYS A 1 162 ? -28.637 3.295 46.455 1.00 97.75 162 LYS A C 1
ATOM 1332 O O . LYS A 1 162 ? -28.997 3.073 47.612 1.00 97.75 162 LYS A O 1
ATOM 1337 N N . ASN A 1 163 ? -29.325 4.086 45.635 1.00 97.50 163 ASN A N 1
ATOM 1338 C CA . ASN A 1 163 ? -30.535 4.802 46.037 1.00 97.50 163 ASN A CA 1
ATOM 1339 C C . ASN A 1 163 ? -31.710 3.865 46.351 1.00 97.50 163 ASN A C 1
ATOM 1341 O O . ASN A 1 163 ? -32.423 4.077 47.335 1.00 97.50 163 ASN A O 1
ATOM 1345 N N . MET A 1 164 ? -31.905 2.801 45.567 1.00 97.00 164 MET A N 1
ATOM 1346 C CA . MET A 1 164 ? -32.910 1.776 45.868 1.00 97.00 164 MET A CA 1
ATOM 1347 C C . MET A 1 164 ? -32.621 1.076 47.198 1.00 97.00 164 MET A C 1
ATOM 1349 O O . MET A 1 164 ? -33.534 0.882 47.999 1.00 97.00 164 MET A O 1
ATOM 1353 N N . LEU A 1 165 ? -31.356 0.753 47.466 1.00 97.50 165 LEU A N 1
ATOM 1354 C CA . LEU A 1 165 ? -30.946 0.090 48.700 1.00 97.50 165 LEU A CA 1
ATOM 1355 C C . LEU A 1 165 ? -31.224 0.971 49.927 1.00 97.50 165 LEU A C 1
ATOM 1357 O O . LEU A 1 165 ? -31.801 0.489 50.902 1.00 97.50 165 LEU A O 1
ATOM 1361 N N . LEU A 1 166 ? -30.917 2.271 49.850 1.00 97.38 166 LEU A N 1
ATOM 1362 C CA . LEU A 1 166 ? -31.252 3.236 50.905 1.00 97.38 166 LEU A CA 1
ATOM 1363 C C . LEU A 1 166 ? -32.764 3.319 51.155 1.00 97.38 166 LEU A C 1
ATOM 1365 O O . LEU A 1 166 ? -33.199 3.316 52.307 1.00 97.38 166 LEU A O 1
ATOM 1369 N N . ARG A 1 167 ? -33.582 3.334 50.094 1.00 97.19 167 ARG A N 1
ATOM 1370 C CA . ARG A 1 167 ? -35.050 3.335 50.224 1.00 97.19 167 ARG A CA 1
ATOM 1371 C C . ARG A 1 167 ? -35.564 2.070 50.905 1.00 97.19 167 ARG A C 1
ATOM 1373 O O . ARG A 1 167 ? -36.394 2.161 51.805 1.00 97.19 167 ARG A O 1
ATOM 1380 N N . ILE A 1 168 ? -35.057 0.899 50.521 1.00 97.31 168 ILE A N 1
ATOM 1381 C CA . ILE A 1 168 ? -35.434 -0.377 51.147 1.00 97.31 168 ILE A CA 1
ATOM 1382 C C . ILE A 1 168 ? -35.060 -0.371 52.633 1.00 97.31 168 ILE A C 1
ATOM 1384 O O . ILE A 1 168 ? -35.882 -0.731 53.476 1.00 97.31 168 ILE A O 1
ATOM 1388 N N . GLN A 1 169 ? -33.856 0.091 52.977 1.00 97.12 169 GLN A N 1
ATOM 1389 C CA . GLN A 1 169 ? -33.424 0.212 54.370 1.00 97.12 169 GLN A CA 1
ATOM 1390 C C . GLN A 1 169 ? -34.333 1.144 55.179 1.00 97.12 169 GLN A C 1
ATOM 1392 O O . GLN A 1 169 ? -34.722 0.791 56.293 1.00 97.12 169 GLN A O 1
ATOM 1397 N N . GLN A 1 170 ? -34.718 2.294 54.617 1.00 97.06 170 GLN A N 1
ATOM 1398 C CA . GLN A 1 170 ? -35.657 3.218 55.255 1.00 97.06 170 GLN A CA 1
ATOM 1399 C C . GLN A 1 170 ? -37.028 2.577 55.480 1.00 97.06 170 GLN A C 1
ATOM 1401 O O . GLN A 1 170 ? -37.555 2.655 56.586 1.00 97.06 170 GLN A O 1
ATOM 1406 N N . ILE A 1 171 ? -37.583 1.886 54.479 1.00 97.12 171 ILE A N 1
ATOM 1407 C CA . ILE A 1 171 ? -38.871 1.187 54.607 1.00 97.12 171 ILE A CA 1
ATOM 1408 C C . ILE A 1 171 ? -38.807 0.143 55.727 1.00 97.12 171 ILE A C 1
ATOM 1410 O O . ILE A 1 171 ? -39.691 0.102 56.585 1.00 97.12 171 ILE A O 1
ATOM 1414 N N . ILE A 1 172 ? -37.744 -0.665 55.766 1.00 96.81 172 ILE A N 1
ATOM 1415 C CA . ILE A 1 172 ? -37.540 -1.676 56.812 1.00 96.81 172 ILE A CA 1
ATOM 1416 C C . ILE A 1 172 ? -37.428 -1.015 58.190 1.00 96.81 172 ILE A C 1
ATOM 1418 O O . ILE A 1 172 ? -38.017 -1.497 59.159 1.00 96.81 172 ILE A O 1
ATOM 1422 N N . TYR A 1 173 ? -36.684 0.085 58.292 1.00 97.12 173 TYR A N 1
ATOM 1423 C CA . TYR A 1 173 ? -36.526 0.829 59.536 1.00 97.12 173 TYR A CA 1
ATOM 1424 C C . TYR A 1 173 ? -37.861 1.399 60.033 1.00 97.12 173 TYR A C 1
ATOM 1426 O O . TYR A 1 173 ? -38.239 1.162 61.183 1.00 97.12 173 TYR A O 1
ATOM 1434 N N . CYS A 1 174 ? -38.618 2.067 59.158 1.00 96.56 174 CYS A N 1
ATOM 1435 C CA . CYS A 1 174 ? -39.949 2.582 59.467 1.00 96.56 174 CYS A CA 1
ATOM 1436 C C . CYS A 1 174 ? -40.889 1.458 59.910 1.00 96.56 174 CYS A C 1
ATOM 1438 O O . CYS A 1 174 ? -41.550 1.590 60.936 1.00 96.56 174 CYS A O 1
ATOM 1440 N N . HIS A 1 175 ? -40.896 0.325 59.204 1.00 97.06 175 HIS A N 1
ATOM 1441 C CA . HIS A 1 175 ? -41.725 -0.823 59.559 1.00 97.06 175 HIS A CA 1
ATOM 1442 C C . HIS A 1 175 ? -41.389 -1.373 60.955 1.00 97.06 175 HIS A C 1
ATOM 1444 O O . HIS A 1 175 ? -42.290 -1.605 61.765 1.00 97.06 175 HIS A O 1
ATOM 1450 N N . LYS A 1 176 ? -40.095 -1.507 61.285 1.00 96.88 176 LYS A N 1
ATOM 1451 C CA . LYS A 1 176 ? -39.648 -1.903 62.632 1.00 96.88 176 LYS A CA 1
ATOM 1452 C C . LYS A 1 176 ? -40.131 -0.923 63.701 1.00 96.88 176 LYS A C 1
ATOM 1454 O O . LYS A 1 176 ? -40.652 -1.359 64.727 1.00 96.88 176 LYS A O 1
ATOM 1459 N N . LEU A 1 177 ? -40.007 0.384 63.461 1.00 96.81 177 LEU A N 1
ATOM 1460 C CA . LEU A 1 177 ? -40.511 1.407 64.382 1.00 96.81 177 LEU A CA 1
ATOM 1461 C C . LEU A 1 177 ? -42.028 1.315 64.564 1.00 96.81 177 LEU A C 1
ATOM 1463 O O . LEU A 1 177 ? -42.506 1.380 65.695 1.00 96.81 177 LEU A O 1
ATOM 1467 N N . THR A 1 178 ? -42.786 1.108 63.485 1.00 97.12 178 THR A N 1
ATOM 1468 C CA . THR A 1 178 ? -44.240 0.923 63.560 1.00 97.12 178 THR A CA 1
ATOM 1469 C C . THR A 1 178 ? -44.603 -0.282 64.428 1.00 97.12 178 THR A C 1
ATOM 1471 O O . THR A 1 178 ? -45.483 -0.168 65.281 1.00 97.12 178 THR A O 1
ATOM 1474 N N . ILE A 1 179 ? -43.906 -1.416 64.292 1.00 97.19 179 ILE A N 1
ATOM 1475 C CA . ILE A 1 179 ? -44.124 -2.599 65.145 1.00 97.19 179 ILE A CA 1
ATOM 1476 C C . ILE A 1 179 ? -43.835 -2.280 66.622 1.00 97.19 179 ILE A C 1
ATOM 1478 O O . ILE A 1 179 ? -44.622 -2.628 67.503 1.00 97.19 179 ILE A O 1
ATOM 1482 N N . ILE A 1 180 ? -42.731 -1.588 66.913 1.00 96.94 180 ILE A N 1
ATOM 1483 C CA . ILE A 1 180 ? -42.368 -1.219 68.290 1.00 96.94 180 ILE A CA 1
ATOM 1484 C C . ILE A 1 180 ? -43.423 -0.283 68.896 1.00 96.94 180 ILE A C 1
ATOM 1486 O O . ILE A 1 180 ? -43.927 -0.543 69.991 1.00 96.94 180 ILE A O 1
ATOM 1490 N N . LEU A 1 181 ? -43.803 0.773 68.173 1.00 97.19 181 LEU A N 1
ATOM 1491 C CA . LEU A 1 181 ? -44.785 1.759 68.627 1.00 97.19 181 LEU A CA 1
ATOM 1492 C C . LEU A 1 181 ? -46.175 1.148 68.813 1.00 97.19 181 LEU A C 1
ATOM 1494 O O . LEU 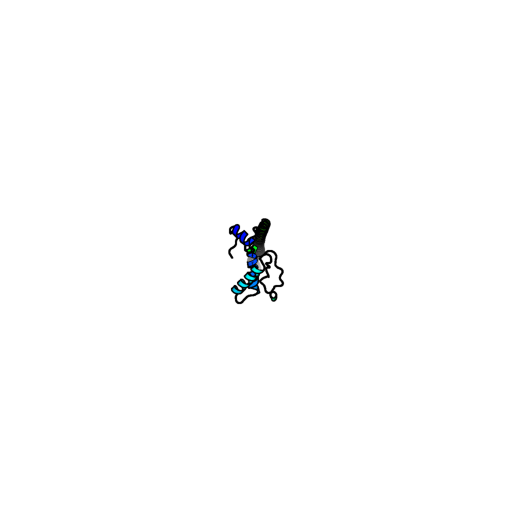A 1 181 ? -46.850 1.448 69.796 1.00 97.19 181 LEU A O 1
ATOM 1498 N N . THR A 1 182 ? -46.606 0.266 67.910 1.00 97.06 182 THR A N 1
ATOM 1499 C CA . THR A 1 182 ? -47.892 -0.437 68.040 1.00 97.06 182 THR A CA 1
ATOM 1500 C C . THR A 1 182 ? -47.901 -1.367 69.250 1.00 97.06 182 THR A C 1
ATOM 1502 O O . THR A 1 182 ? -48.853 -1.329 70.032 1.00 97.06 182 THR A O 1
ATOM 1505 N N . LYS A 1 183 ? -46.824 -2.129 69.486 1.00 97.12 183 LYS A N 1
ATOM 1506 C CA . LYS A 1 183 ? -46.687 -2.972 70.685 1.00 97.12 183 LYS A CA 1
ATOM 1507 C C . LYS A 1 183 ? -46.703 -2.142 71.972 1.00 97.12 183 LYS A C 1
ATOM 1509 O O . LYS A 1 183 ? -47.407 -2.497 72.923 1.00 97.12 183 LYS A O 1
ATOM 1514 N N . TRP A 1 184 ? -45.983 -1.019 71.999 1.00 97.06 184 TRP A N 1
ATOM 1515 C CA . TRP A 1 184 ? -45.987 -0.094 73.135 1.00 97.06 184 TRP A CA 1
ATOM 1516 C C . TRP A 1 184 ? -47.385 0.484 73.385 1.00 97.06 184 TRP A C 1
ATOM 1518 O O . TRP A 1 184 ? -47.898 0.385 74.501 1.00 97.06 184 TRP A O 1
ATOM 1528 N N . ARG A 1 185 ? -48.049 0.989 72.337 1.00 96.44 185 ARG A N 1
ATOM 1529 C CA . ARG A 1 185 ? -49.410 1.545 72.403 1.00 96.44 185 ARG A CA 1
ATOM 1530 C C . ARG A 1 185 ? -50.414 0.526 72.939 1.00 96.44 185 ARG A C 1
ATOM 1532 O O . ARG A 1 185 ? -51.225 0.865 73.799 1.00 96.44 185 ARG A O 1
ATOM 1539 N N . ASN A 1 186 ? -50.356 -0.715 72.459 1.00 96.44 186 ASN A N 1
ATOM 1540 C CA . ASN A 1 186 ? -51.241 -1.789 72.912 1.00 96.44 186 ASN A CA 1
ATOM 1541 C C . ASN A 1 186 ? -50.999 -2.134 74.387 1.00 96.44 186 ASN A C 1
ATOM 1543 O O . ASN A 1 186 ? -51.952 -2.289 75.147 1.00 96.44 186 ASN A O 1
ATOM 1547 N N . THR A 1 187 ? -49.735 -2.168 74.816 1.00 96.00 187 THR A N 1
ATOM 1548 C CA . THR A 1 187 ? -49.372 -2.407 76.222 1.00 96.00 187 THR A CA 1
ATOM 1549 C C . THR A 1 187 ? -49.865 -1.279 77.132 1.00 96.00 187 THR A C 1
ATOM 1551 O O . THR A 1 187 ? -50.423 -1.544 78.197 1.00 96.00 187 THR A O 1
ATOM 1554 N N . ALA A 1 188 ? -49.699 -0.020 76.714 1.00 94.62 188 ALA A N 1
ATOM 1555 C CA . ALA A 1 188 ? -50.178 1.146 77.453 1.00 94.62 188 ALA A CA 1
ATOM 1556 C C . ALA A 1 188 ? -51.709 1.138 77.590 1.00 94.62 188 ALA A C 1
ATOM 1558 O O . ALA A 1 188 ? -52.226 1.310 78.693 1.00 94.62 188 ALA A O 1
ATOM 1559 N N . ARG A 1 189 ? -52.431 0.847 76.496 1.00 94.81 189 ARG A N 1
ATOM 1560 C CA . ARG A 1 189 ? -53.894 0.678 76.509 1.00 94.81 189 ARG A CA 1
ATOM 1561 C C . ARG A 1 189 ? -54.338 -0.429 77.458 1.00 94.81 189 ARG A C 1
ATOM 1563 O O . ARG A 1 189 ? -55.242 -0.205 78.253 1.00 94.81 189 ARG A O 1
ATOM 1570 N N . HIS A 1 190 ? -53.693 -1.595 77.406 1.00 94.69 190 HIS A N 1
ATOM 1571 C CA . HIS A 1 190 ? -54.039 -2.714 78.280 1.00 94.69 190 HIS A CA 1
ATOM 1572 C C . HIS A 1 190 ? -53.827 -2.370 79.762 1.00 94.69 190 HIS A C 1
ATOM 1574 O O . HIS A 1 190 ? -54.701 -2.643 80.579 1.00 94.69 190 HIS A O 1
ATOM 1580 N N . LYS A 1 191 ? -52.719 -1.698 80.109 1.00 93.62 191 LYS A N 1
ATOM 1581 C CA . LYS A 1 191 ? -52.483 -1.212 81.480 1.00 93.62 191 LYS A CA 1
ATOM 1582 C C . LYS A 1 191 ? -53.514 -0.170 81.927 1.00 93.62 191 LYS A C 1
ATOM 1584 O O . LYS A 1 191 ? -53.929 -0.223 83.078 1.00 93.62 191 LYS A O 1
ATOM 1589 N N . SER A 1 192 ? -53.910 0.761 81.054 1.00 91.31 192 SER A N 1
ATOM 1590 C CA . SER A 1 192 ? -54.950 1.759 81.366 1.00 91.31 192 SER A CA 1
ATOM 1591 C C . SER A 1 192 ? -56.286 1.085 81.651 1.00 91.31 192 SER A C 1
ATOM 1593 O O . SER A 1 192 ? -56.866 1.307 82.705 1.00 91.31 192 SER A O 1
ATOM 1595 N N . LYS A 1 193 ? -56.710 0.184 80.757 1.00 93.44 193 LYS A N 1
ATOM 1596 C CA . LYS A 1 193 ? -57.967 -0.549 80.902 1.00 93.44 193 LYS A CA 1
ATOM 1597 C C . LYS A 1 193 ? -57.982 -1.406 82.168 1.00 93.44 193 LYS A C 1
ATOM 1599 O O . LYS A 1 193 ? -58.932 -1.344 82.928 1.00 93.44 193 LYS A O 1
ATOM 1604 N N . LYS A 1 194 ? -56.884 -2.112 82.463 1.00 93.19 194 LYS A N 1
ATOM 1605 C CA . LYS A 1 194 ? -56.760 -2.884 83.707 1.00 93.19 194 LYS A CA 1
ATOM 1606 C C . LYS A 1 194 ? -56.915 -2.004 84.956 1.00 93.19 194 LYS A C 1
ATOM 1608 O O . LYS A 1 194 ? -57.584 -2.411 85.894 1.00 93.19 194 LYS A O 1
ATOM 1613 N N . LYS A 1 195 ? -56.324 -0.801 84.966 1.00 90.94 195 LYS A N 1
ATOM 1614 C CA . LYS A 1 195 ? -56.495 0.158 86.072 1.00 90.94 195 LYS A CA 1
ATOM 1615 C C . LYS A 1 195 ? -57.936 0.654 86.193 1.00 90.94 195 LYS A C 1
ATOM 1617 O O . LYS A 1 195 ? -58.425 0.780 87.308 1.00 90.94 195 LYS A O 1
ATOM 1622 N N . GLU A 1 196 ? -58.594 0.956 85.076 1.00 90.19 196 GLU A N 1
ATOM 1623 C CA . GLU A 1 196 ? -60.013 1.339 85.057 1.00 90.19 196 GLU A CA 1
ATOM 1624 C C . GLU A 1 196 ? -60.889 0.213 85.620 1.00 90.19 196 GLU A C 1
ATOM 1626 O O . GLU A 1 196 ? -61.653 0.452 86.551 1.00 90.19 196 GLU A O 1
ATOM 1631 N N . ASP A 1 197 ? -60.706 -1.020 85.140 1.00 91.44 197 ASP A N 1
ATOM 1632 C CA . ASP A 1 197 ? -61.439 -2.201 85.605 1.00 91.44 197 ASP A CA 1
ATOM 1633 C C . ASP A 1 197 ? -61.205 -2.456 87.113 1.00 91.44 197 ASP A C 1
ATOM 1635 O O . ASP A 1 197 ? -62.149 -2.714 87.859 1.00 91.44 197 ASP A O 1
ATOM 1639 N N . GLU A 1 198 ? -59.962 -2.321 87.600 1.00 91.56 198 GLU A N 1
ATOM 1640 C CA . GLU A 1 198 ? -59.621 -2.424 89.031 1.00 91.56 198 GLU A CA 1
ATOM 1641 C C . GLU A 1 198 ? -60.302 -1.333 89.880 1.00 91.56 198 GLU A C 1
ATOM 1643 O O . GLU A 1 198 ? -60.771 -1.608 90.989 1.00 91.56 198 GLU A O 1
ATOM 1648 N N . LEU A 1 199 ? -60.377 -0.093 89.380 1.00 89.56 199 LEU A N 1
ATOM 1649 C CA . LEU A 1 199 ? -61.053 1.015 90.063 1.00 89.56 199 LEU A CA 1
ATOM 1650 C C . LEU A 1 199 ? -62.572 0.818 90.118 1.00 89.56 199 LEU A C 1
ATOM 1652 O O . LEU A 1 199 ? -63.167 1.103 91.161 1.00 89.56 199 LEU A O 1
ATOM 1656 N N . ILE A 1 200 ? -63.181 0.323 89.037 1.00 87.44 200 ILE A N 1
ATOM 1657 C CA . ILE A 1 200 ? -64.610 -0.013 88.975 1.00 87.44 200 ILE A CA 1
ATOM 1658 C C . ILE A 1 200 ? -64.922 -1.124 89.981 1.00 87.44 200 ILE A C 1
ATOM 1660 O O . ILE A 1 200 ? -65.783 -0.939 90.838 1.00 87.44 200 ILE A O 1
ATOM 1664 N N . LEU A 1 201 ? -64.156 -2.220 89.969 1.00 85.69 201 LEU A N 1
ATOM 1665 C CA . LEU A 1 201 ? -64.325 -3.332 90.911 1.00 85.69 201 LEU A CA 1
ATOM 1666 C C . LEU A 1 201 ? -64.220 -2.861 92.372 1.00 85.69 201 LEU A C 1
ATOM 1668 O O . LEU A 1 201 ? -64.986 -3.287 93.237 1.00 85.69 201 LEU A O 1
ATOM 1672 N N . LYS A 1 202 ? -63.281 -1.951 92.662 1.00 84.56 202 LYS A N 1
ATOM 1673 C CA . LYS A 1 202 ? -63.119 -1.369 94.001 1.00 84.56 202 LYS A CA 1
ATOM 1674 C C . LYS A 1 202 ? -64.335 -0.535 94.417 1.00 84.56 202 LYS A C 1
ATOM 1676 O O . LYS A 1 202 ? -64.751 -0.640 95.570 1.00 84.56 202 LYS A O 1
ATOM 1681 N N . HIS A 1 203 ? -64.905 0.255 93.505 1.00 81.94 203 HIS A N 1
ATOM 1682 C CA . HIS A 1 203 ? -66.135 1.011 93.763 1.00 81.94 203 HIS A CA 1
ATOM 1683 C C . HIS A 1 203 ? -67.336 0.082 93.983 1.00 81.94 203 HIS A C 1
ATOM 1685 O O . HIS A 1 203 ? -68.079 0.268 94.943 1.00 81.94 203 HIS A O 1
ATOM 1691 N N . GLU A 1 204 ? -67.499 -0.961 93.167 1.00 82.94 204 GLU A N 1
ATOM 1692 C CA . GLU A 1 204 ? -68.573 -1.951 93.334 1.00 82.94 204 GLU A CA 1
ATOM 1693 C C . GLU A 1 204 ? -68.488 -2.683 94.682 1.00 82.94 204 GLU A C 1
ATOM 1695 O O . GLU A 1 204 ? -69.498 -2.879 95.359 1.00 82.94 204 GLU A O 1
ATOM 1700 N N . LEU A 1 205 ? -67.278 -3.056 95.113 1.00 79.69 205 LEU A N 1
ATOM 1701 C CA . LEU A 1 205 ? -67.048 -3.666 96.426 1.00 79.69 205 LEU A CA 1
ATOM 1702 C C . LEU A 1 205 ? -67.341 -2.708 97.587 1.00 79.69 205 LEU A C 1
ATOM 1704 O O . LEU A 1 205 ? -67.750 -3.164 98.653 1.00 79.69 205 LEU A O 1
ATOM 1708 N N . GLN A 1 206 ? -67.118 -1.403 97.412 1.00 75.06 206 GLN A N 1
ATOM 1709 C CA . GLN A 1 206 ? -67.485 -0.396 98.410 1.00 75.06 206 GLN A CA 1
ATOM 1710 C C . GLN A 1 206 ? -69.002 -0.199 98.488 1.00 75.06 206 GLN A C 1
ATOM 1712 O O . GLN A 1 206 ? -69.532 -0.132 99.593 1.00 75.06 206 GLN A O 1
ATOM 1717 N N . LEU A 1 207 ? -69.697 -0.183 97.347 1.00 71.56 207 LEU A N 1
ATOM 1718 C CA . LEU A 1 207 ? -71.158 -0.083 97.288 1.00 71.56 207 LEU A CA 1
ATOM 1719 C C . LEU A 1 207 ? -71.858 -1.295 97.915 1.00 71.56 207 LEU A C 1
ATOM 1721 O O . LEU A 1 207 ? -72.865 -1.122 98.579 1.00 71.56 207 LEU A O 1
ATOM 1725 N N . LYS A 1 208 ? -71.310 -2.509 97.770 1.00 70.44 208 LYS A N 1
ATOM 1726 C CA . LYS A 1 208 ? -71.850 -3.727 98.414 1.00 70.44 208 LYS A CA 1
ATOM 1727 C C . LYS A 1 208 ? -71.647 -3.796 99.935 1.00 70.44 208 LYS A C 1
ATOM 1729 O O . LYS A 1 208 ? -72.171 -4.709 100.565 1.00 70.44 208 LYS A O 1
ATOM 1734 N N . LYS A 1 209 ? -70.818 -2.918 100.509 1.00 65.06 209 LYS A N 1
ATOM 1735 C CA . LYS A 1 209 ? -70.580 -2.833 101.962 1.00 65.06 209 LYS A CA 1
ATOM 1736 C C . LYS A 1 209 ? -71.497 -1.824 102.663 1.00 65.06 209 LYS A C 1
ATOM 1738 O O . LYS A 1 209 ? -71.450 -1.755 103.889 1.00 65.06 209 LYS A O 1
ATOM 1743 N N . TRP A 1 210 ? -72.254 -1.047 101.894 1.00 49.38 210 TRP A N 1
ATOM 1744 C CA . TRP A 1 210 ? -73.350 -0.197 102.355 1.00 49.38 210 TRP A CA 1
ATOM 1745 C C . TRP A 1 210 ? -74.668 -0.962 102.246 1.00 49.38 210 TRP A C 1
ATOM 1747 O O . TRP A 1 210 ? -75.541 -0.710 103.103 1.00 49.38 210 TRP A O 1
#

pLDDT: mean 86.1, std 12.8, range [47.66, 97.81]

Secondary structure (DSSP, 8-state):
---STTS-HHHHHHHHHTTHHHHHHHHHHHHHHH--S-HHHHHHHHHHHHHHH-GGG--TTTTS-GGG--S-PPPSS-HHHHHTT--TTSS-HHHHHHHHHHHHHHHHHHHHHHHHHHHHHHHHHHHHHHHHHHHHHHHHHHHHHHHHHHHHHHHHHHHHHHHHHHHHHHHHHHHHHHHHHHHHHHHHHHHHHHHHHHHHHHHHHHHTT-

Foldseek 3Di:
DDACPVPDPVVLVVCVVQVVLLLVLLLVVLCVQVVDPDSVVLSVVLVVVCVVVDPVPRDSPSSPDPVRDDPDDPPPDDVSCVRNVSDPCPDDPVVVVVVVCVVVVVVVVVVVVVVVVVVVVVVVVVVVVVVVVVVVVVVVVVVVVVVVVVVVVVVVVVVVVVVVVVVVVVVVVVVVVVVVVVVVVVVVVVVVVVVVVVVVVVVVVVVVVD

Sequence (210 aa):
MASLRNANPRLKNYFKENYIPQVCEALLCGILVTCPEDPLRYLEGMIMVIIKSGLQNLLWDMCITPSMKPNIRRLSETYLEQLFELDDQLMTPELMIKACSFYTGHLVKTHFCTWRDIAHTNENVVLAEKMNRAVTCYNFRLQKSVFHHWHSYMEDQKEKIKNMLLRIQQIIYCHKLTIILTKWRNTARHKSKKKEDELILKHELQLKKW